Protein AF-A0A932GH04-F1 (afdb_monomer)

Structure (mmCIF, N/CA/C/O backbone):
data_AF-A0A932GH04-F1
#
_entry.id   AF-A0A932GH04-F1
#
loop_
_atom_site.group_PDB
_atom_site.id
_atom_site.type_symbol
_atom_site.label_atom_id
_atom_site.label_alt_id
_atom_site.label_comp_id
_atom_site.label_asym_id
_atom_site.label_entity_id
_atom_site.label_seq_id
_atom_site.pdbx_PDB_ins_code
_atom_site.Cartn_x
_atom_site.Cartn_y
_atom_site.Cartn_z
_atom_site.occupancy
_atom_site.B_iso_or_equiv
_atom_site.auth_seq_id
_atom_site.auth_comp_id
_atom_site.auth_asym_id
_atom_site.auth_atom_id
_atom_site.pdbx_PDB_model_num
ATOM 1 N N . MET A 1 1 ? 21.366 37.038 9.783 1.00 55.44 1 MET A N 1
ATOM 2 C CA . MET A 1 1 ? 20.854 35.654 9.668 1.00 55.44 1 MET A CA 1
ATOM 3 C C . MET A 1 1 ? 19.338 35.710 9.767 1.00 55.44 1 MET A C 1
ATOM 5 O O . MET A 1 1 ? 18.871 36.454 10.624 1.00 55.44 1 MET A O 1
ATOM 9 N N . PRO A 1 2 ? 18.571 35.028 8.901 1.00 59.62 2 PRO A N 1
ATOM 10 C CA . PRO A 1 2 ? 17.119 34.979 9.054 1.00 59.62 2 PRO A CA 1
ATOM 11 C C . PRO A 1 2 ? 16.779 34.344 10.409 1.00 59.62 2 PRO A C 1
ATOM 13 O O . PRO A 1 2 ? 17.399 33.355 10.800 1.00 59.62 2 PRO A O 1
ATOM 16 N N . ALA A 1 3 ? 15.850 34.951 11.150 1.00 69.00 3 ALA A N 1
ATOM 17 C CA . ALA A 1 3 ? 15.411 34.432 12.438 1.00 69.00 3 ALA A CA 1
ATOM 18 C C . ALA A 1 3 ? 14.855 33.015 12.247 1.00 69.00 3 ALA A C 1
ATOM 20 O O . ALA A 1 3 ? 13.970 32.791 11.419 1.00 69.00 3 ALA A O 1
ATOM 21 N N . VAL A 1 4 ? 15.394 32.050 12.991 1.00 76.12 4 VAL A N 1
ATOM 22 C CA . VAL A 1 4 ? 14.867 30.686 12.992 1.00 76.12 4 VAL A CA 1
ATOM 23 C C . VAL A 1 4 ? 13.528 30.729 13.716 1.00 76.12 4 VAL A C 1
ATOM 25 O O . VAL A 1 4 ? 13.479 30.862 14.940 1.00 76.12 4 VAL A O 1
ATOM 28 N N . ASN A 1 5 ? 12.435 30.655 12.960 1.00 85.00 5 ASN A N 1
ATOM 29 C CA . ASN A 1 5 ? 11.110 30.521 13.548 1.00 85.00 5 ASN A CA 1
ATOM 30 C C . ASN A 1 5 ? 11.063 29.227 14.366 1.00 85.00 5 ASN A C 1
ATOM 32 O O . ASN A 1 5 ? 11.403 28.153 13.867 1.00 85.00 5 ASN A O 1
ATOM 36 N N . ARG A 1 6 ? 10.642 29.326 15.632 1.00 88.88 6 ARG A N 1
ATOM 37 C CA . ARG A 1 6 ? 10.382 28.144 16.462 1.00 88.88 6 ARG A CA 1
ATOM 38 C C . ARG A 1 6 ? 9.296 27.288 15.810 1.00 88.88 6 ARG A C 1
ATOM 40 O O . ARG A 1 6 ? 8.286 27.812 15.345 1.00 88.88 6 ARG A O 1
ATOM 47 N N . THR A 1 7 ? 9.489 25.973 15.835 1.00 92.88 7 THR A N 1
ATOM 48 C CA . THR A 1 7 ? 8.466 25.005 15.432 1.00 92.88 7 THR A CA 1
ATOM 49 C C . THR A 1 7 ? 7.217 25.172 16.296 1.00 92.88 7 THR A C 1
ATOM 51 O O . THR A 1 7 ? 7.309 25.276 17.520 1.00 92.88 7 THR A O 1
ATOM 54 N N . LEU A 1 8 ? 6.049 25.208 15.657 1.00 93.25 8 LEU A N 1
ATOM 55 C CA . LEU A 1 8 ? 4.760 25.383 16.325 1.00 93.25 8 LEU A CA 1
ATOM 56 C C . LEU A 1 8 ? 4.307 24.079 17.002 1.00 93.25 8 LEU A C 1
ATOM 58 O O . LEU A 1 8 ? 4.545 22.989 16.482 1.00 93.25 8 LEU A O 1
ATOM 62 N N . LYS A 1 9 ? 3.614 24.199 18.140 1.00 94.62 9 LYS A N 1
ATOM 63 C CA . LYS A 1 9 ? 2.870 23.112 18.793 1.00 94.62 9 LYS A CA 1
ATOM 64 C C . LYS A 1 9 ? 1.382 23.414 18.642 1.00 94.62 9 LYS A C 1
ATOM 66 O O . LYS A 1 9 ? 0.960 24.495 19.034 1.00 94.62 9 LYS A O 1
ATOM 71 N N . PHE A 1 10 ? 0.626 22.477 18.080 1.00 95.44 10 PHE A N 1
ATOM 72 C CA . PHE A 1 10 ? -0.801 22.648 17.794 1.00 95.44 10 PHE A CA 1
ATOM 73 C C . PHE A 1 10 ? -1.678 21.898 18.802 1.00 95.44 10 PHE A C 1
ATOM 75 O O . PHE A 1 10 ? -1.255 20.870 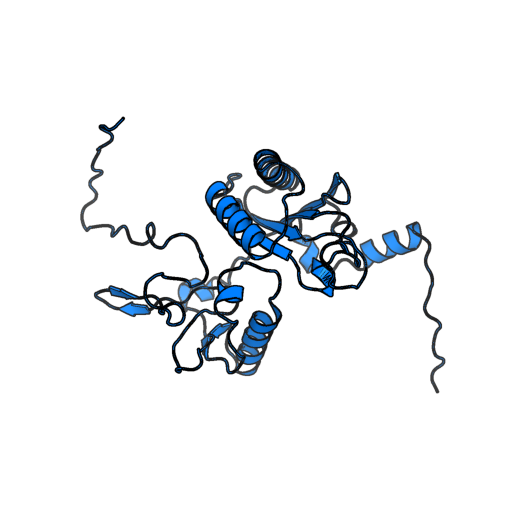19.341 1.00 95.44 10 PHE A O 1
ATOM 82 N N . SER A 1 11 ? -2.900 22.389 19.028 1.00 97.06 11 SER A N 1
ATOM 83 C CA . SER A 1 11 ? -3.981 21.591 19.620 1.00 97.06 11 SER A CA 1
ATOM 84 C C . SER A 1 11 ? -4.439 20.487 18.654 1.00 97.06 11 SER A C 1
ATOM 86 O O . SER A 1 11 ? -4.068 20.476 17.475 1.00 97.06 11 SER A O 1
ATOM 88 N N . ALA A 1 12 ? -5.260 19.549 19.134 1.00 95.00 12 ALA A N 1
ATOM 89 C CA . ALA A 1 12 ? -5.825 18.503 18.282 1.00 95.00 12 ALA A CA 1
ATOM 90 C C . ALA A 1 12 ? -6.719 19.092 17.172 1.00 95.00 12 ALA A C 1
ATOM 92 O O . ALA A 1 12 ? -6.627 18.683 16.014 1.00 95.00 12 ALA A O 1
ATOM 93 N N . GLU A 1 13 ? -7.538 20.091 17.504 1.00 96.25 13 GLU A N 1
ATOM 94 C CA . GLU A 1 13 ? -8.429 20.773 16.564 1.00 96.25 13 GLU A CA 1
ATOM 95 C C . GLU A 1 13 ? -7.640 21.550 15.506 1.00 96.25 13 GLU A C 1
ATOM 97 O O . GLU A 1 13 ? -7.936 21.451 14.314 1.00 96.25 13 GLU A O 1
ATOM 102 N N . GLU A 1 14 ? -6.603 22.283 15.924 1.00 96.69 14 GLU A N 1
ATOM 103 C CA . GLU A 1 14 ? -5.718 23.014 15.014 1.00 96.69 14 GLU A CA 1
ATOM 104 C C . GLU A 1 14 ? -4.978 22.065 14.067 1.00 96.69 14 GLU A C 1
ATOM 106 O O . GLU A 1 14 ? -4.876 22.335 12.866 1.00 96.69 14 GLU A O 1
ATOM 111 N N . ALA A 1 15 ? -4.482 20.938 14.589 1.00 95.06 15 ALA A N 1
ATOM 112 C CA . ALA A 1 15 ? -3.820 19.917 13.790 1.00 95.06 15 ALA A CA 1
ATOM 113 C C . ALA A 1 15 ? -4.779 19.316 12.753 1.00 95.06 15 ALA A C 1
ATOM 115 O O . ALA A 1 15 ? -4.431 19.254 11.575 1.00 95.06 15 ALA A O 1
ATOM 116 N N . LEU A 1 16 ? -6.001 18.946 13.149 1.00 94.69 16 LEU A N 1
ATOM 117 C CA . LEU A 1 16 ? -7.006 18.402 12.233 1.00 94.69 16 LEU A CA 1
ATOM 118 C C . LEU A 1 16 ? -7.405 19.414 11.148 1.00 94.69 16 LEU A C 1
ATOM 120 O O . LEU A 1 16 ? -7.480 19.062 9.968 1.00 94.69 16 LEU A O 1
ATOM 124 N N . ALA A 1 17 ? -7.626 20.676 11.525 1.00 95.31 17 ALA A N 1
ATOM 125 C CA . ALA A 1 17 ? -7.938 21.740 10.575 1.00 95.31 17 ALA A CA 1
ATOM 126 C C . ALA A 1 17 ? -6.816 21.913 9.539 1.00 95.31 17 ALA A C 1
ATOM 128 O O . ALA A 1 17 ? -7.081 22.016 8.340 1.00 95.31 17 ALA A O 1
ATOM 129 N N . ARG A 1 18 ? -5.555 21.871 9.984 1.00 94.56 18 ARG A N 1
ATOM 130 C CA . ARG A 1 18 ? -4.384 21.942 9.099 1.00 94.56 18 ARG A CA 1
ATOM 131 C C . ARG A 1 18 ? -4.229 20.706 8.222 1.00 94.56 18 ARG A C 1
ATOM 133 O O . ARG A 1 18 ? -3.939 20.858 7.041 1.00 94.56 18 ARG A O 1
ATOM 140 N N . LEU A 1 19 ? -4.440 19.503 8.756 1.00 93.50 19 LEU A N 1
ATOM 141 C CA . LEU A 1 19 ? -4.365 18.263 7.979 1.00 93.50 19 LEU A CA 1
ATOM 142 C C . LEU A 1 19 ? -5.387 18.259 6.842 1.00 93.50 19 LEU A C 1
ATOM 144 O O . LEU A 1 19 ? -5.027 17.924 5.719 1.00 93.50 19 LEU A O 1
ATOM 148 N N . ARG A 1 20 ? -6.616 18.732 7.092 1.00 94.38 20 ARG A N 1
ATOM 149 C CA . ARG A 1 20 ? -7.638 18.914 6.046 1.00 94.38 20 ARG A CA 1
ATOM 150 C C . ARG A 1 20 ? -7.204 19.883 4.949 1.00 94.38 20 ARG A C 1
ATOM 152 O O . ARG A 1 20 ? -7.450 19.620 3.778 1.00 94.38 20 ARG A O 1
ATOM 159 N N . GLN A 1 21 ? -6.527 20.972 5.310 1.00 93.38 21 GLN A N 1
ATOM 160 C CA . GLN A 1 21 ? -5.986 21.934 4.342 1.00 93.38 21 GLN A CA 1
ATOM 161 C C . GLN A 1 21 ? -4.765 21.394 3.580 1.00 93.38 21 GLN A C 1
ATOM 163 O O . GLN A 1 21 ? -4.512 21.812 2.454 1.00 93.38 21 GLN A O 1
ATOM 168 N N . ALA A 1 22 ? -4.008 20.477 4.185 1.00 92.38 22 ALA A N 1
ATOM 169 C CA . ALA A 1 22 ? -2.793 19.899 3.616 1.00 92.38 22 ALA A CA 1
ATOM 170 C C . ALA A 1 22 ? -3.045 18.663 2.733 1.00 92.38 22 ALA A C 1
ATOM 172 O O . ALA A 1 22 ? -2.094 18.130 2.154 1.00 92.38 22 ALA A O 1
ATOM 173 N N . VAL A 1 23 ? -4.294 18.194 2.617 1.00 90.69 23 VAL A N 1
ATOM 174 C CA . VAL A 1 23 ? -4.654 17.062 1.754 1.00 90.69 23 VAL A CA 1
ATOM 175 C C . VAL A 1 23 ? -4.198 17.346 0.321 1.00 90.69 23 VAL A C 1
ATOM 177 O O . VAL A 1 23 ? -4.613 18.313 -0.316 1.00 90.69 23 VAL A O 1
ATOM 180 N N . HIS A 1 24 ? -3.325 16.489 -0.206 1.00 89.69 24 HIS A N 1
ATOM 181 C CA . HIS A 1 24 ? -2.776 16.677 -1.543 1.00 89.69 24 HIS A CA 1
ATOM 182 C C . HIS A 1 24 ? -3.842 16.443 -2.625 1.00 89.69 24 HIS A C 1
ATOM 184 O O . HIS A 1 24 ? -4.702 15.575 -2.493 1.00 89.69 24 HIS A O 1
ATOM 190 N N . ALA A 1 25 ? -3.722 17.111 -3.775 1.00 88.38 25 ALA A N 1
ATOM 191 C CA . ALA A 1 25 ? -4.718 17.029 -4.853 1.00 88.38 25 ALA A CA 1
ATOM 192 C C . ALA A 1 25 ? -5.038 15.589 -5.308 1.00 88.38 25 ALA A C 1
ATOM 194 O O . ALA A 1 25 ? -6.190 15.257 -5.570 1.00 88.38 25 ALA A O 1
ATOM 195 N N . LYS A 1 26 ? -4.040 14.690 -5.344 1.00 85.81 26 LYS A N 1
ATOM 196 C CA . LYS A 1 26 ? -4.272 13.278 -5.715 1.00 85.81 26 LYS A CA 1
ATOM 197 C C . LYS A 1 26 ? -5.167 12.501 -4.734 1.00 85.81 26 LYS A C 1
ATOM 199 O O . LYS A 1 26 ? -5.701 11.473 -5.130 1.00 85.81 26 LYS A O 1
ATOM 204 N N . ALA A 1 27 ? -5.342 12.959 -3.493 1.00 85.81 27 ALA A N 1
ATOM 205 C CA . ALA A 1 27 ? -6.150 12.279 -2.483 1.00 85.81 27 ALA A CA 1
ATOM 206 C C . ALA A 1 27 ? -7.651 12.473 -2.732 1.00 85.81 27 ALA A C 1
ATOM 208 O O . ALA A 1 27 ? -8.452 11.726 -2.188 1.00 85.81 27 ALA A O 1
ATOM 209 N N . ALA A 1 28 ? -8.038 13.382 -3.639 1.00 85.69 28 ALA A N 1
ATOM 210 C CA . ALA A 1 28 ? -9.394 13.432 -4.190 1.00 85.69 28 ALA A CA 1
ATOM 211 C C . ALA A 1 28 ? -9.815 12.106 -4.861 1.00 85.69 28 ALA A C 1
ATOM 213 O O . ALA A 1 28 ? -10.999 11.851 -5.071 1.00 85.69 28 ALA A O 1
ATOM 214 N N . ASN A 1 29 ? -8.840 11.251 -5.185 1.00 92.31 29 ASN A N 1
ATOM 215 C CA . ASN A 1 29 ? -9.060 9.917 -5.722 1.00 92.31 29 ASN A CA 1
ATOM 216 C C . ASN A 1 29 ? -9.096 8.826 -4.644 1.00 92.31 29 ASN A C 1
ATOM 218 O O . ASN A 1 29 ? -9.148 7.657 -5.009 1.00 92.31 29 ASN A O 1
ATOM 222 N N . PHE A 1 30 ? -9.032 9.162 -3.353 1.00 95.94 30 PHE A N 1
ATOM 223 C CA . PHE A 1 30 ? -9.195 8.217 -2.247 1.00 95.94 30 PHE A CA 1
ATOM 224 C C . PHE A 1 30 ? -10.616 8.349 -1.706 1.00 95.94 30 PHE A C 1
ATOM 226 O O . PHE A 1 30 ? -11.083 9.452 -1.435 1.00 95.94 30 PHE A O 1
ATOM 233 N N . TYR A 1 31 ? -11.327 7.231 -1.608 1.00 97.56 31 TYR A N 1
ATOM 234 C CA . TYR A 1 31 ? -12.777 7.235 -1.412 1.00 97.56 31 TYR A CA 1
ATOM 235 C C . TYR A 1 31 ? -13.199 6.705 -0.045 1.00 97.56 31 TYR A C 1
ATOM 237 O O . TYR A 1 31 ? -14.168 7.193 0.525 1.00 97.56 31 TYR A O 1
ATOM 245 N N . ALA A 1 32 ? -12.479 5.718 0.484 1.00 98.56 32 ALA A N 1
ATOM 246 C CA . ALA A 1 32 ? -12.709 5.174 1.814 1.00 98.56 32 ALA A CA 1
ATOM 247 C C . ALA A 1 32 ? -11.431 4.516 2.335 1.00 98.56 32 ALA A C 1
ATOM 249 O O . ALA A 1 32 ? -10.674 3.931 1.553 1.00 98.56 32 ALA A O 1
ATOM 250 N N . MET A 1 33 ? -11.222 4.568 3.649 1.00 98.69 33 MET A N 1
ATOM 251 C CA . MET A 1 33 ? -10.190 3.801 4.334 1.00 98.69 33 MET A CA 1
ATOM 252 C C . MET A 1 33 ? -10.747 3.145 5.592 1.00 98.69 33 MET A C 1
ATOM 254 O O . MET A 1 33 ? -11.319 3.830 6.432 1.00 98.69 33 MET A O 1
ATOM 258 N N . TYR A 1 34 ? -10.523 1.844 5.750 1.00 98.81 34 TYR A N 1
ATOM 259 C CA . TYR A 1 34 ? -10.642 1.155 7.031 1.00 98.81 34 TYR A CA 1
ATOM 260 C C . TYR A 1 34 ? -9.296 1.131 7.756 1.00 98.81 34 TYR A C 1
ATOM 262 O O . TYR A 1 34 ? -8.250 0.920 7.135 1.00 98.81 34 TYR A O 1
ATOM 270 N N . SER A 1 35 ? -9.343 1.273 9.078 1.00 98.44 35 SER A N 1
ATOM 271 C CA . SER A 1 35 ? -8.207 1.083 9.978 1.00 98.44 35 SER A CA 1
ATOM 272 C C . SER A 1 35 ? -8.638 0.246 11.176 1.00 98.44 35 SER A C 1
ATOM 274 O O . SER A 1 35 ? -9.546 0.644 11.904 1.00 98.44 35 SER A O 1
ATOM 276 N N . SER A 1 36 ? -7.965 -0.881 11.426 1.00 98.06 36 SER A N 1
ATOM 277 C CA . SER A 1 36 ? -8.210 -1.683 12.633 1.00 98.06 36 SER A CA 1
ATOM 278 C C . SER A 1 36 ? -7.781 -0.966 13.913 1.00 98.06 36 SER A C 1
ATOM 280 O O . SER A 1 36 ? -8.323 -1.257 14.971 1.00 98.06 36 SER A O 1
ATOM 282 N N . VAL A 1 37 ? -6.841 -0.016 13.821 1.00 95.94 37 VAL A N 1
ATOM 283 C CA . VAL A 1 37 ? -6.422 0.825 14.956 1.00 95.94 37 VAL A CA 1
ATOM 284 C C . VAL A 1 37 ? -7.538 1.792 15.350 1.00 95.94 37 VAL A C 1
ATOM 286 O O . VAL A 1 37 ? -7.790 1.995 16.532 1.00 95.94 37 VAL A O 1
ATOM 289 N N . LEU A 1 38 ? -8.231 2.366 14.360 1.00 96.38 38 LEU A N 1
ATOM 290 C CA . LEU A 1 38 ? -9.424 3.185 14.597 1.00 96.38 38 LEU A CA 1
ATOM 291 C C . LEU A 1 38 ? -10.656 2.323 14.927 1.00 96.38 38 LEU A C 1
ATOM 293 O O . LEU A 1 38 ? -11.565 2.781 15.611 1.00 96.38 38 LEU A O 1
ATOM 297 N N . GLY A 1 39 ? -10.701 1.095 14.406 1.00 96.88 39 GLY A N 1
ATOM 298 C CA . GLY A 1 39 ? -11.841 0.186 14.504 1.00 96.88 39 GLY A CA 1
ATOM 299 C C . GLY A 1 39 ? -12.964 0.477 13.502 1.00 96.88 39 GLY A C 1
ATOM 300 O O . GLY A 1 39 ? -14.077 -0.006 13.693 1.00 96.88 39 GLY A O 1
ATOM 301 N N . GLY A 1 40 ? -12.714 1.256 12.442 1.00 98.19 40 GLY A N 1
ATOM 302 C CA . GLY A 1 40 ? -13.778 1.712 11.543 1.00 98.19 40 GLY A CA 1
ATOM 303 C C . GLY A 1 40 ? -13.309 2.288 10.208 1.00 98.19 40 GLY A C 1
ATOM 304 O O . GLY A 1 40 ? -12.116 2.299 9.896 1.00 98.19 40 GLY A O 1
ATOM 305 N N . ILE A 1 41 ? -14.287 2.743 9.417 1.00 98.81 41 ILE A N 1
ATOM 306 C CA . ILE A 1 41 ? -14.103 3.321 8.079 1.00 98.81 41 ILE A CA 1
ATOM 307 C C . ILE A 1 41 ? -14.221 4.847 8.147 1.00 98.81 41 ILE A C 1
ATOM 309 O O . ILE A 1 41 ? -15.141 5.375 8.769 1.00 98.81 41 ILE A O 1
ATOM 313 N N . VAL A 1 42 ? -13.335 5.551 7.445 1.00 98.19 42 VAL A N 1
ATOM 314 C CA . VAL A 1 42 ? -13.414 6.996 7.198 1.00 98.19 42 VAL A CA 1
ATOM 315 C C . VAL A 1 42 ? -13.452 7.287 5.701 1.00 98.19 42 VAL A C 1
ATOM 317 O O . VAL A 1 42 ? -12.843 6.578 4.899 1.00 98.19 42 VAL A O 1
ATOM 320 N N . THR A 1 43 ? -14.151 8.354 5.323 1.00 97.31 43 THR A N 1
ATOM 321 C CA . THR A 1 43 ? -14.225 8.858 3.939 1.00 97.31 43 THR A CA 1
ATOM 322 C C . THR A 1 43 ? -13.584 10.236 3.773 1.00 97.31 43 THR A C 1
ATOM 324 O O . THR A 1 43 ? -13.366 10.666 2.646 1.00 97.31 43 THR A O 1
ATOM 327 N N . ASP A 1 44 ? -13.230 10.911 4.874 1.00 95.44 44 ASP A N 1
ATOM 328 C CA . ASP A 1 44 ? -12.431 12.142 4.871 1.00 95.44 44 ASP A CA 1
ATOM 329 C C . ASP A 1 44 ? -10.953 11.782 4.617 1.00 95.44 44 ASP A C 1
ATOM 331 O O . ASP A 1 44 ? -10.340 11.139 5.478 1.00 95.44 44 ASP A O 1
ATOM 335 N N . PRO A 1 45 ? -10.345 12.183 3.481 1.00 94.81 45 PRO A N 1
ATOM 336 C CA . PRO A 1 45 ? -8.952 11.860 3.176 1.00 94.81 45 PRO A CA 1
ATOM 337 C C . PRO A 1 45 ? -7.951 12.363 4.219 1.00 94.81 45 PRO A C 1
ATOM 339 O O . PRO A 1 45 ? -6.884 11.773 4.366 1.00 94.81 45 PRO A O 1
ATOM 342 N N . ALA A 1 46 ? -8.281 13.415 4.976 1.00 94.62 46 ALA A N 1
ATOM 343 C CA . ALA A 1 46 ? -7.411 13.920 6.037 1.00 94.62 46 ALA A CA 1
ATOM 344 C C . ALA A 1 46 ? -7.320 12.963 7.238 1.00 94.62 46 ALA A C 1
ATOM 346 O O . ALA A 1 46 ? -6.383 13.053 8.028 1.00 94.62 46 ALA A O 1
ATOM 347 N N . LEU A 1 47 ? -8.295 12.057 7.373 1.00 95.19 47 LEU A N 1
ATOM 348 C CA . LEU A 1 47 ? -8.359 11.032 8.415 1.00 95.19 47 LEU A CA 1
ATOM 349 C C . LEU A 1 47 ? -7.880 9.660 7.926 1.00 95.19 47 LEU A C 1
ATOM 351 O O . LEU A 1 47 ? -7.815 8.721 8.718 1.00 95.19 47 LEU A O 1
ATOM 355 N N . MET A 1 48 ? -7.522 9.529 6.646 1.00 96.56 48 MET A N 1
ATOM 356 C CA . MET A 1 48 ? -6.939 8.310 6.080 1.00 96.56 48 MET A CA 1
ATOM 357 C C . MET A 1 48 ? -5.457 8.202 6.467 1.00 96.56 48 MET A C 1
ATOM 359 O O . MET A 1 48 ? -4.561 8.304 5.629 1.00 96.56 48 MET A O 1
ATOM 363 N N . VAL A 1 49 ? -5.201 8.062 7.768 1.00 94.56 49 VAL A N 1
ATOM 364 C CA . VAL A 1 49 ? -3.866 8.112 8.372 1.00 94.56 49 VAL A CA 1
ATOM 365 C C . VAL A 1 49 ? -3.463 6.766 8.965 1.00 94.56 49 VAL A C 1
ATOM 367 O O . VAL A 1 49 ? -4.289 6.007 9.472 1.00 94.56 49 VAL A O 1
ATOM 370 N N . VAL A 1 50 ? -2.161 6.491 8.922 1.00 95.88 50 VAL A N 1
ATOM 371 C CA . VAL A 1 50 ? -1.527 5.366 9.617 1.00 95.88 50 VAL A CA 1
ATOM 372 C C . VAL A 1 50 ? -0.700 5.936 10.774 1.00 95.88 50 VAL A C 1
ATOM 374 O O . VAL A 1 50 ? -0.015 6.944 10.565 1.00 95.88 50 VAL A O 1
ATOM 377 N N . PRO A 1 51 ? -0.752 5.343 11.979 1.00 95.44 51 PRO A N 1
ATOM 378 C CA . PRO A 1 51 ? 0.085 5.766 13.098 1.00 95.44 51 PRO A CA 1
ATOM 379 C C . PRO A 1 51 ? 1.579 5.694 12.753 1.00 95.44 51 PRO A C 1
ATOM 381 O O . PRO A 1 51 ? 2.029 4.756 12.098 1.00 95.44 51 PRO A O 1
ATOM 384 N N . LEU A 1 52 ? 2.361 6.688 13.188 1.00 96.75 52 LEU A N 1
ATOM 385 C CA . LEU A 1 52 ? 3.805 6.736 12.917 1.00 96.75 52 LEU A CA 1
ATOM 386 C C . LEU A 1 52 ? 4.563 5.567 13.564 1.00 96.75 52 LEU A C 1
ATOM 388 O O . LEU A 1 52 ? 5.585 5.138 13.039 1.00 96.75 52 LEU A O 1
ATOM 392 N N . ASP A 1 53 ? 4.075 5.096 14.706 1.00 96.62 53 ASP A N 1
ATOM 393 C CA . ASP A 1 53 ? 4.604 3.986 15.497 1.00 96.62 53 ASP A CA 1
ATOM 394 C C . ASP A 1 53 ? 4.184 2.606 14.967 1.00 96.62 53 ASP A C 1
ATOM 396 O O . ASP A 1 53 ? 4.579 1.583 15.524 1.00 96.62 53 ASP A O 1
ATOM 400 N N . ASP A 1 54 ? 3.415 2.546 13.878 1.00 97.62 54 ASP A N 1
ATOM 401 C CA . ASP A 1 54 ? 3.190 1.295 13.168 1.00 97.62 54 ASP A CA 1
ATOM 402 C C . ASP A 1 54 ? 4.464 0.873 12.413 1.00 97.62 54 ASP A C 1
ATOM 404 O O . ASP A 1 54 ? 5.014 1.612 11.584 1.00 97.62 54 ASP A O 1
ATOM 408 N N . HIS A 1 55 ? 4.925 -0.358 12.656 1.00 97.06 55 HIS A N 1
ATOM 409 C CA . HIS A 1 55 ? 6.159 -0.889 12.066 1.00 97.06 55 HIS A CA 1
ATOM 410 C C . HIS A 1 55 ? 6.137 -0.957 10.532 1.00 97.06 55 HIS A C 1
ATOM 412 O O . HIS A 1 55 ? 7.201 -1.018 9.902 1.00 97.06 55 HIS A O 1
ATOM 418 N N . MET A 1 56 ? 4.972 -0.869 9.883 1.00 96.56 56 MET A N 1
ATOM 419 C CA . MET A 1 56 ? 4.908 -0.711 8.429 1.00 96.56 56 MET A CA 1
ATOM 420 C C . MET A 1 56 ? 5.571 0.581 7.949 1.00 96.56 56 MET A C 1
ATOM 422 O O . MET A 1 56 ? 6.135 0.590 6.854 1.00 96.56 56 MET A O 1
ATOM 426 N N . VAL A 1 57 ? 5.511 1.650 8.752 1.00 96.88 57 VAL A N 1
ATOM 427 C CA . VAL A 1 57 ? 5.962 2.999 8.386 1.00 96.88 57 VAL A CA 1
ATOM 428 C C . VAL A 1 57 ? 7.475 3.117 8.509 1.00 96.88 57 VAL A C 1
ATOM 430 O O . VAL A 1 57 ? 8.136 3.601 7.593 1.00 96.88 57 VAL A O 1
ATOM 433 N N . HIS A 1 58 ? 8.035 2.657 9.628 1.00 94.50 58 HIS A N 1
ATOM 434 C CA . HIS A 1 58 ? 9.442 2.894 9.959 1.00 94.50 58 HIS A CA 1
ATOM 435 C C . HIS A 1 58 ? 10.334 1.643 9.881 1.00 94.50 58 HIS A C 1
ATOM 437 O O . HIS A 1 58 ? 11.556 1.765 10.008 1.00 94.50 58 HIS A O 1
ATOM 443 N N . ARG A 1 59 ? 9.769 0.444 9.675 1.00 94.69 59 ARG A N 1
ATOM 444 C CA . ARG A 1 59 ? 10.528 -0.809 9.451 1.00 94.69 59 ARG A CA 1
ATOM 445 C C . ARG A 1 59 ? 10.186 -1.515 8.143 1.00 94.69 59 ARG A C 1
ATOM 447 O O . ARG A 1 59 ? 10.932 -2.399 7.738 1.00 94.69 59 ARG A O 1
ATOM 454 N N . GLY A 1 60 ? 9.080 -1.158 7.487 1.00 95.50 60 GLY A N 1
ATOM 455 C CA . GLY A 1 60 ? 8.590 -1.898 6.321 1.00 95.50 60 GLY A CA 1
ATOM 456 C C . GLY A 1 60 ? 8.087 -3.306 6.671 1.00 95.50 60 GLY A C 1
ATOM 457 O O . GLY A 1 60 ? 8.029 -4.175 5.796 1.00 95.50 60 GLY A O 1
ATOM 458 N N . HIS A 1 61 ? 7.731 -3.561 7.939 1.00 97.00 61 HIS A N 1
ATOM 459 C CA . HIS A 1 61 ? 7.243 -4.865 8.409 1.00 97.00 61 HIS A CA 1
ATOM 460 C C . HIS A 1 61 ? 5.740 -5.020 8.146 1.00 97.00 61 HIS A C 1
ATOM 462 O O . HIS A 1 61 ? 4.920 -5.128 9.053 1.00 97.00 61 HIS A O 1
ATOM 468 N N . ALA A 1 62 ? 5.381 -5.007 6.864 1.00 98.00 62 ALA A N 1
ATOM 469 C CA . ALA A 1 62 ? 4.014 -5.208 6.411 1.00 98.00 62 ALA A CA 1
ATOM 470 C C . ALA A 1 62 ? 3.954 -5.890 5.047 1.00 98.00 62 ALA A C 1
ATOM 472 O O . ALA A 1 62 ? 4.871 -5.800 4.221 1.00 98.00 62 ALA A O 1
ATOM 473 N N . VAL A 1 63 ? 2.823 -6.541 4.799 1.00 98.69 63 VAL A N 1
ATOM 474 C CA . VAL A 1 63 ? 2.454 -7.128 3.512 1.00 98.69 63 VAL A CA 1
ATOM 475 C C . VAL A 1 63 ? 1.191 -6.485 2.979 1.00 98.69 63 VAL A C 1
ATOM 477 O O . VAL A 1 63 ? 0.411 -5.914 3.736 1.00 98.69 63 VAL A O 1
ATOM 480 N N . PHE A 1 64 ? 0.994 -6.540 1.667 1.00 98.56 64 PHE A N 1
ATOM 481 C CA . PHE A 1 64 ? -0.175 -5.942 1.041 1.00 98.56 64 PHE A CA 1
ATOM 482 C C . PHE A 1 64 ? -0.658 -6.743 -0.155 1.00 98.56 64 PHE A C 1
ATOM 484 O O . PHE A 1 64 ? 0.106 -7.456 -0.806 1.00 98.56 64 PHE A O 1
ATOM 491 N N . ASP A 1 65 ? -1.921 -6.550 -0.505 1.00 98.00 65 ASP A N 1
ATOM 492 C CA . ASP A 1 65 ? -2.460 -6.986 -1.782 1.00 98.00 65 ASP A CA 1
ATOM 493 C C . ASP A 1 65 ? -3.402 -5.926 -2.372 1.00 98.00 65 ASP A C 1
ATOM 495 O O . ASP A 1 65 ? -3.681 -4.896 -1.761 1.00 98.00 65 ASP A O 1
ATOM 499 N N . THR A 1 66 ? -3.801 -6.096 -3.627 1.00 96.75 66 THR A N 1
ATOM 500 C CA . THR A 1 66 ? -4.702 -5.187 -4.333 1.00 96.75 66 THR A CA 1
ATOM 501 C C . THR A 1 66 ? -5.630 -5.992 -5.223 1.00 96.75 66 THR A C 1
ATOM 503 O O . THR A 1 66 ? -5.153 -6.677 -6.127 1.00 96.75 66 THR A O 1
ATOM 506 N N . ALA A 1 67 ? -6.930 -5.868 -4.980 1.00 96.62 67 ALA A N 1
ATOM 507 C CA . ALA A 1 67 ? -7.986 -6.383 -5.835 1.00 96.62 67 ALA A CA 1
ATOM 508 C C . ALA A 1 67 ? -8.571 -5.249 -6.690 1.00 96.62 67 ALA A C 1
ATOM 510 O O . ALA A 1 67 ? -8.501 -4.069 -6.331 1.00 96.62 67 ALA A O 1
ATOM 511 N N . VAL A 1 68 ? -9.154 -5.616 -7.828 1.00 96.25 68 VAL A N 1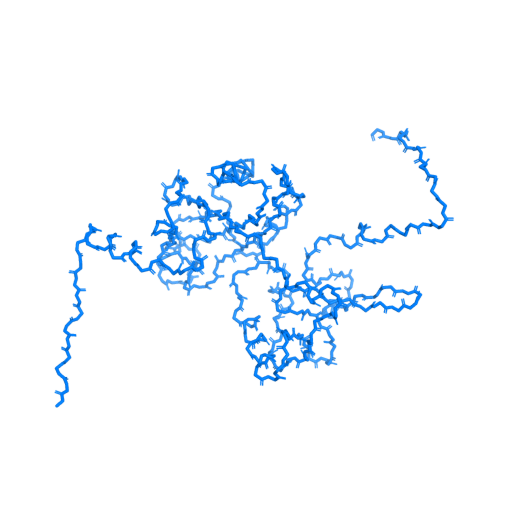
ATOM 512 C CA . VAL A 1 68 ? -9.903 -4.685 -8.679 1.00 96.25 68 VAL A CA 1
ATOM 513 C C . VAL A 1 68 ? -11.377 -4.781 -8.309 1.00 96.25 68 VAL A C 1
ATOM 515 O O . VAL A 1 68 ? -11.929 -5.881 -8.268 1.00 96.25 68 VAL A O 1
ATOM 518 N N . LEU A 1 69 ? -12.006 -3.637 -8.061 1.00 97.19 69 LEU A N 1
ATOM 519 C CA . LEU A 1 69 ? -13.455 -3.502 -8.012 1.00 97.19 69 LEU A CA 1
ATOM 520 C C . LEU A 1 69 ? -13.921 -3.132 -9.420 1.00 97.19 69 LEU A C 1
ATOM 522 O O . LEU A 1 69 ? -13.483 -2.115 -9.953 1.00 97.19 69 LEU A O 1
ATOM 526 N N . ALA A 1 70 ? -14.757 -3.970 -10.026 1.00 95.94 70 ALA A N 1
ATOM 527 C CA . ALA A 1 70 ? -15.290 -3.752 -11.367 1.00 95.94 70 ALA A CA 1
ATOM 528 C C . ALA A 1 70 ? -16.790 -4.035 -11.374 1.00 95.94 70 ALA A C 1
ATOM 530 O O . ALA A 1 70 ? -17.220 -5.111 -10.950 1.00 95.94 70 ALA A O 1
ATOM 531 N N . ASN A 1 71 ? -17.594 -3.083 -11.851 1.00 95.81 71 ASN A N 1
ATOM 532 C CA . ASN A 1 71 ? -19.058 -3.159 -11.810 1.00 95.81 71 ASN A CA 1
ATOM 533 C C . ASN A 1 71 ? -19.628 -3.529 -10.420 1.00 95.81 71 ASN A C 1
ATOM 535 O O . ASN A 1 71 ? -20.634 -4.228 -10.318 1.00 95.81 71 ASN A O 1
ATOM 539 N N . GLY A 1 72 ? -18.982 -3.075 -9.342 1.00 96.44 72 GLY A N 1
ATOM 540 C CA . GLY A 1 72 ? -19.366 -3.367 -7.957 1.00 96.44 72 GLY A CA 1
ATOM 541 C C . GLY A 1 72 ? -18.928 -4.742 -7.437 1.00 96.44 72 GLY A C 1
ATOM 542 O O . GLY A 1 72 ? -19.278 -5.095 -6.316 1.00 96.44 72 GLY A O 1
ATOM 543 N N . MET A 1 73 ? -18.152 -5.506 -8.210 1.00 97.44 73 MET A N 1
ATOM 544 C CA . MET A 1 73 ? -17.684 -6.846 -7.847 1.00 97.44 73 MET A CA 1
ATOM 545 C C . MET A 1 73 ? -16.167 -6.864 -7.648 1.00 97.44 73 MET A C 1
ATOM 547 O O . MET A 1 73 ? -15.415 -6.372 -8.491 1.00 97.44 73 MET A O 1
ATOM 551 N N . LEU A 1 74 ? -15.702 -7.464 -6.548 1.00 97.69 74 LEU A N 1
ATOM 552 C CA . LEU A 1 74 ? -14.274 -7.658 -6.289 1.00 97.69 74 LEU A CA 1
ATOM 553 C C . LEU A 1 74 ? -13.752 -8.850 -7.093 1.00 97.69 74 LEU A C 1
ATOM 555 O O . LEU A 1 74 ? -14.109 -10.005 -6.852 1.00 97.69 74 LEU A O 1
ATOM 559 N N . TYR A 1 75 ? -12.888 -8.570 -8.061 1.00 96.62 75 TYR A N 1
ATOM 560 C CA . TYR A 1 75 ? -12.329 -9.589 -8.932 1.00 96.62 75 TYR A CA 1
ATOM 561 C C . TYR A 1 75 ? -11.324 -10.466 -8.176 1.00 96.62 75 TYR A C 1
ATOM 563 O O . TYR A 1 75 ? -10.308 -9.978 -7.682 1.00 96.62 75 TYR A O 1
ATOM 571 N N . GLN A 1 76 ? -11.591 -11.777 -8.134 1.00 96.56 76 GLN A N 1
ATOM 572 C CA . GLN A 1 76 ? -10.661 -12.801 -7.637 1.00 96.56 76 GLN A CA 1
ATOM 573 C C . GLN A 1 76 ? -10.200 -12.615 -6.177 1.00 96.56 76 GLN A C 1
ATOM 575 O O . GLN A 1 76 ? -9.091 -13.016 -5.814 1.00 96.56 76 GLN A O 1
ATOM 580 N N . LEU A 1 77 ? -11.057 -12.028 -5.330 1.00 97.94 77 LEU A N 1
ATOM 581 C CA . LEU A 1 77 ? -10.724 -11.657 -3.951 1.00 97.94 77 LEU A CA 1
ATOM 582 C C . LEU A 1 77 ? -10.104 -12.806 -3.144 1.00 97.94 77 LEU A C 1
ATOM 584 O O . LEU A 1 77 ? -9.074 -12.601 -2.509 1.00 97.94 77 LEU A O 1
ATOM 588 N N . ASP A 1 78 ? -10.666 -14.015 -3.217 1.00 97.38 78 ASP A N 1
ATOM 589 C CA . ASP A 1 78 ? -10.162 -15.166 -2.454 1.00 97.38 78 ASP A CA 1
ATOM 590 C C . ASP A 1 78 ? -8.705 -15.496 -2.785 1.00 97.38 78 ASP A C 1
ATOM 592 O O . ASP A 1 78 ? -7.890 -15.714 -1.897 1.00 97.38 78 ASP A O 1
ATOM 596 N N . GLN A 1 79 ? -8.319 -15.431 -4.057 1.00 96.94 79 GLN A N 1
ATOM 597 C CA . GLN A 1 79 ? -6.938 -15.715 -4.444 1.00 96.94 79 GLN A CA 1
ATOM 598 C C . GLN A 1 79 ? -5.972 -14.592 -4.047 1.00 96.94 79 GLN A C 1
ATOM 600 O O . GLN A 1 79 ? -4.789 -14.849 -3.794 1.00 96.94 79 GLN A O 1
ATOM 605 N N . HIS A 1 80 ? -6.452 -13.345 -4.011 1.00 97.81 80 HIS A N 1
ATOM 606 C CA . HIS A 1 80 ? -5.680 -12.235 -3.461 1.00 97.81 80 HIS A CA 1
ATOM 607 C C . HIS A 1 80 ? -5.511 -12.382 -1.941 1.00 97.81 80 HIS A C 1
ATOM 609 O O . HIS A 1 80 ? -4.415 -12.152 -1.432 1.00 97.81 80 HIS A O 1
ATOM 615 N N . LEU A 1 81 ? -6.548 -12.820 -1.221 1.00 98.38 81 LEU A N 1
ATOM 616 C CA . LEU A 1 81 ? -6.467 -13.148 0.203 1.00 98.38 81 LEU A CA 1
ATOM 617 C C . LEU A 1 81 ? -5.490 -14.302 0.458 1.00 98.38 81 LEU A C 1
ATOM 619 O O . LEU A 1 81 ? -4.586 -14.147 1.272 1.00 98.38 81 LEU A O 1
ATOM 623 N N . ASP A 1 82 ? -5.554 -15.392 -0.310 1.00 98.06 82 ASP A N 1
ATOM 624 C CA . ASP A 1 82 ? -4.603 -16.505 -0.194 1.00 98.06 82 ASP A CA 1
ATOM 625 C C . ASP A 1 82 ? -3.147 -16.041 -0.357 1.00 98.06 82 ASP A C 1
ATOM 627 O O . ASP A 1 82 ? -2.231 -16.530 0.309 1.00 98.06 82 ASP A O 1
ATOM 631 N N . ARG A 1 83 ? -2.898 -15.095 -1.272 1.00 97.31 83 ARG A N 1
ATOM 632 C CA . ARG A 1 83 ? -1.559 -14.525 -1.478 1.00 97.31 83 ARG A CA 1
ATOM 633 C C . ARG A 1 83 ? -1.136 -13.601 -0.342 1.00 97.31 83 ARG A C 1
ATOM 635 O O . ARG A 1 83 ? 0.042 -13.640 0.035 1.00 97.31 83 ARG A O 1
ATOM 642 N N . LEU A 1 84 ? -2.060 -12.805 0.194 1.00 98.50 84 LEU A N 1
ATOM 643 C CA . LEU A 1 84 ? -1.820 -11.995 1.384 1.00 98.50 84 LEU A CA 1
ATOM 644 C C . LEU A 1 84 ? -1.412 -12.895 2.556 1.00 98.50 84 LEU A C 1
ATOM 646 O O . LEU A 1 84 ? -0.375 -12.643 3.161 1.00 98.50 84 LEU A O 1
ATOM 650 N N . LEU A 1 85 ? -2.155 -13.979 2.806 1.00 98.25 85 LEU A N 1
ATOM 651 C CA . LEU A 1 85 ? -1.886 -14.923 3.895 1.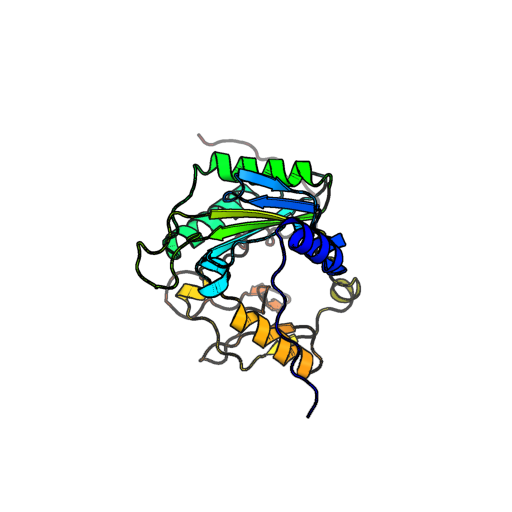00 98.25 85 LEU A CA 1
ATOM 652 C C . LEU A 1 85 ? -0.520 -15.598 3.761 1.00 98.25 85 LEU A C 1
ATOM 654 O O . LEU A 1 85 ? 0.250 -15.609 4.716 1.00 98.25 85 LEU A O 1
ATOM 658 N N . ARG A 1 86 ? -0.160 -16.078 2.562 1.00 98.38 86 ARG A N 1
ATOM 659 C CA . ARG A 1 86 ? 1.189 -16.624 2.319 1.00 98.38 86 ARG A CA 1
ATOM 660 C C . ARG A 1 86 ? 2.285 -15.588 2.570 1.00 98.38 86 ARG A C 1
ATOM 662 O O . ARG A 1 86 ? 3.329 -15.916 3.126 1.00 98.38 86 ARG A O 1
ATOM 669 N N . SER A 1 87 ? 2.064 -14.338 2.157 1.00 98.44 87 SER A N 1
ATOM 670 C CA . SER A 1 87 ? 3.030 -13.258 2.399 1.00 98.44 87 SER A CA 1
ATOM 671 C C . SER A 1 87 ? 3.147 -12.953 3.895 1.00 98.44 87 SER A C 1
ATOM 673 O O . SER A 1 87 ? 4.260 -12.787 4.389 1.00 98.44 87 SER A O 1
ATOM 675 N N . ALA A 1 88 ? 2.022 -12.918 4.612 1.00 98.06 88 ALA A N 1
ATOM 676 C CA . ALA A 1 88 ? 1.953 -12.686 6.051 1.00 98.06 88 ALA A CA 1
ATOM 677 C C . ALA A 1 88 ? 2.682 -13.777 6.841 1.00 98.06 88 ALA A C 1
ATOM 679 O O . ALA A 1 88 ? 3.504 -13.468 7.700 1.00 98.06 88 ALA A O 1
ATOM 680 N N . GLU A 1 89 ? 2.459 -15.044 6.488 1.00 98.06 89 GLU A N 1
ATOM 681 C CA . GLU A 1 89 ? 3.139 -16.192 7.089 1.00 98.06 89 GLU A CA 1
ATOM 682 C C . GLU A 1 89 ? 4.661 -16.096 6.910 1.00 98.06 89 GLU A C 1
ATOM 684 O O . GLU A 1 89 ? 5.414 -16.203 7.881 1.00 98.06 89 GLU A O 1
ATOM 689 N N . MET A 1 90 ? 5.125 -15.818 5.685 1.00 97.81 90 MET A N 1
ATOM 690 C CA . MET A 1 90 ? 6.551 -15.620 5.400 1.00 97.81 90 MET A CA 1
ATOM 691 C C . MET A 1 90 ? 7.140 -14.428 6.166 1.00 97.81 90 MET A C 1
ATOM 693 O O . MET A 1 90 ? 8.290 -14.489 6.596 1.00 97.81 90 MET A O 1
ATOM 697 N N . ALA A 1 91 ? 6.360 -13.360 6.348 1.00 96.38 91 ALA A N 1
ATOM 698 C CA . ALA A 1 91 ? 6.749 -12.162 7.088 1.00 96.38 91 ALA A CA 1
ATOM 699 C C . ALA A 1 91 ? 6.547 -12.279 8.611 1.00 96.38 91 ALA A C 1
ATOM 701 O O . ALA A 1 91 ? 6.853 -11.328 9.327 1.00 96.38 91 ALA A O 1
ATOM 702 N N . ARG A 1 92 ? 6.055 -13.423 9.111 1.00 95.94 92 ARG A N 1
ATOM 703 C CA . ARG A 1 92 ? 5.744 -13.659 10.532 1.00 95.94 92 ARG A CA 1
ATOM 704 C C . ARG A 1 92 ? 4.758 -12.642 11.121 1.00 95.94 92 ARG A C 1
ATOM 706 O O . ARG A 1 92 ? 4.904 -12.244 12.271 1.00 95.94 92 ARG A O 1
ATOM 713 N N . ILE A 1 93 ? 3.759 -12.233 10.340 1.00 97.25 93 ILE A N 1
ATOM 714 C CA . ILE A 1 93 ? 2.708 -11.313 10.789 1.00 97.25 93 ILE A CA 1
ATOM 715 C C . ILE A 1 93 ? 1.441 -12.127 11.094 1.00 97.25 93 ILE A C 1
ATOM 717 O O . ILE A 1 93 ? 0.870 -12.702 10.160 1.00 97.25 93 ILE A O 1
ATOM 721 N N . PRO A 1 94 ? 1.006 -12.231 12.364 1.00 96.06 94 PRO A N 1
ATOM 722 C CA . PRO A 1 94 ? -0.245 -12.899 12.699 1.00 96.06 94 PRO A CA 1
ATOM 723 C C . PRO A 1 94 ? -1.454 -12.109 12.180 1.00 96.06 94 PRO A C 1
ATOM 725 O O . PRO A 1 94 ? -1.383 -10.910 11.912 1.00 96.06 94 PRO A O 1
ATOM 728 N N . LEU A 1 95 ? -2.594 -12.781 12.029 1.00 97.19 95 LEU A N 1
ATOM 729 C CA . LEU A 1 95 ? -3.827 -12.090 11.664 1.00 97.19 95 LEU A CA 1
ATOM 730 C C . LEU A 1 95 ? -4.430 -11.414 12.903 1.00 97.19 95 LEU A C 1
ATOM 732 O O . LEU A 1 95 ? -4.548 -12.076 13.934 1.00 97.19 95 LEU A O 1
ATOM 736 N N . PRO A 1 96 ? -4.868 -10.145 12.816 1.00 95.75 96 PRO A N 1
ATOM 737 C CA . PRO A 1 96 ? -5.553 -9.476 13.921 1.00 95.75 96 PRO A CA 1
ATOM 738 C C . PRO A 1 96 ? -6.946 -10.053 14.187 1.00 95.75 96 PRO A C 1
ATOM 740 O O . PRO A 1 96 ? -7.496 -9.861 15.266 1.00 95.75 96 PRO A O 1
ATOM 743 N N . PHE A 1 97 ? -7.528 -10.738 13.201 1.00 95.69 97 PHE A N 1
ATOM 744 C CA . PHE A 1 97 ? -8.837 -11.375 13.287 1.00 95.69 97 PHE A CA 1
ATOM 745 C C . PHE A 1 97 ? -9.010 -12.450 12.195 1.00 95.69 97 PHE A C 1
ATOM 747 O O . PHE A 1 97 ? -8.178 -12.530 11.284 1.00 95.69 97 PHE A O 1
ATOM 754 N N . PRO A 1 98 ? -10.058 -13.300 12.270 1.00 97.94 98 PRO A N 1
ATOM 755 C CA . PRO A 1 98 ? -10.278 -14.381 11.311 1.00 97.94 98 PRO A 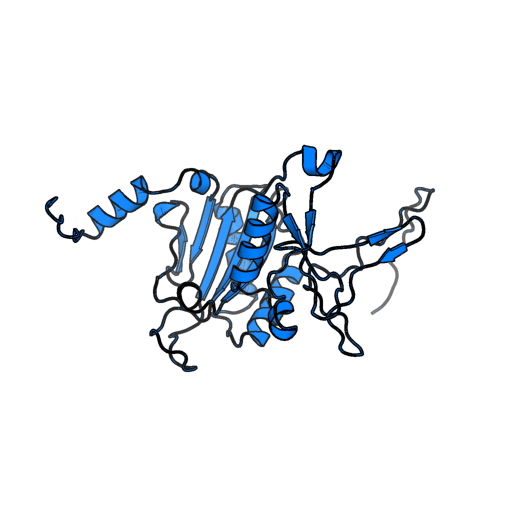CA 1
ATOM 756 C C . PRO A 1 98 ? -10.359 -13.909 9.854 1.00 97.94 98 PRO A C 1
ATOM 758 O O . PRO A 1 98 ? -10.806 -12.800 9.562 1.00 97.94 98 PRO A O 1
ATOM 761 N N . LEU A 1 99 ? -9.992 -14.794 8.923 1.00 97.88 99 LEU A N 1
ATOM 762 C CA . LEU A 1 99 ? -9.988 -14.513 7.482 1.00 97.88 99 LEU A CA 1
ATOM 763 C C . LEU A 1 99 ? -11.332 -13.982 6.964 1.00 97.88 99 LEU A C 1
ATOM 765 O O . LEU A 1 99 ? -11.361 -13.044 6.170 1.00 97.88 99 LEU A O 1
ATOM 769 N N . GLU A 1 100 ? -12.439 -14.546 7.441 1.00 98.19 100 GLU A N 1
ATOM 770 C CA . GLU A 1 100 ? -13.788 -14.113 7.066 1.00 98.19 100 GLU A CA 1
ATOM 771 C C . GLU A 1 100 ? -14.048 -12.648 7.427 1.00 98.19 100 GLU A C 1
ATOM 773 O O . GLU A 1 100 ? -14.653 -11.906 6.656 1.00 98.19 100 GLU A O 1
ATOM 778 N N . GLN A 1 101 ? -13.503 -12.189 8.553 1.00 98.38 101 GLN A N 1
ATOM 779 C CA . GLN A 1 101 ? -13.613 -10.797 8.959 1.00 98.38 101 GLN A CA 1
ATOM 780 C C . GLN A 1 101 ? -12.704 -9.886 8.116 1.00 98.38 101 GLN A C 1
ATOM 782 O O . GLN A 1 101 ? -13.127 -8.790 7.760 1.00 98.38 101 GLN A O 1
ATOM 787 N N . LEU A 1 102 ? -11.509 -10.336 7.702 1.00 98.31 102 LEU A N 1
ATOM 788 C CA . LEU A 1 102 ? -10.679 -9.604 6.722 1.00 98.31 102 LEU A CA 1
ATOM 789 C C . LEU A 1 102 ? -11.418 -9.431 5.394 1.00 98.31 102 LEU A C 1
ATOM 791 O O . LEU A 1 102 ? -11.456 -8.328 4.848 1.00 98.31 102 LEU A O 1
ATOM 795 N N . ARG A 1 103 ? -12.043 -10.506 4.900 1.00 98.69 103 ARG A N 1
ATOM 796 C CA . ARG A 1 103 ? -12.865 -10.480 3.686 1.00 98.69 103 ARG A CA 1
ATOM 797 C C . ARG A 1 103 ? -14.006 -9.472 3.826 1.00 98.69 103 ARG A C 1
ATOM 799 O O . ARG A 1 103 ? -14.159 -8.620 2.951 1.00 98.69 103 ARG A O 1
ATOM 806 N N . GLN A 1 104 ? -14.761 -9.537 4.922 1.00 98.62 104 GLN A N 1
ATOM 807 C CA . GLN A 1 104 ? -15.902 -8.652 5.144 1.00 98.62 104 GLN A CA 1
ATOM 808 C C . GLN A 1 104 ? -15.480 -7.182 5.238 1.00 98.62 104 GLN A C 1
ATOM 810 O O . GLN A 1 104 ? -16.077 -6.341 4.578 1.00 98.62 104 GLN A O 1
ATOM 815 N N . VAL A 1 105 ? -14.388 -6.872 5.945 1.00 98.75 105 VAL A N 1
ATOM 816 C CA . VAL A 1 105 ? -13.844 -5.507 6.025 1.00 98.75 105 VAL A CA 1
ATOM 817 C C . VAL A 1 105 ? -13.490 -4.956 4.640 1.00 98.75 105 VAL A C 1
ATOM 819 O O . VAL A 1 105 ? -13.777 -3.792 4.350 1.00 98.75 105 VAL A O 1
ATOM 822 N N . ILE A 1 106 ? -12.897 -5.767 3.756 1.00 98.81 106 ILE A N 1
ATOM 823 C CA . ILE A 1 106 ? -12.597 -5.341 2.379 1.00 98.81 106 ILE A CA 1
ATOM 824 C C . ILE A 1 106 ? -13.894 -5.027 1.617 1.00 98.81 106 ILE A C 1
ATOM 826 O O . ILE A 1 106 ? -13.960 -4.011 0.919 1.00 98.81 106 ILE A O 1
ATOM 830 N N . ILE A 1 107 ? -14.922 -5.869 1.761 1.00 98.75 107 ILE A N 1
ATOM 831 C CA . ILE A 1 107 ? -16.234 -5.685 1.121 1.00 98.75 107 ILE A CA 1
ATOM 832 C C . ILE A 1 107 ? -16.918 -4.415 1.643 1.00 98.75 107 ILE A C 1
ATOM 834 O O . ILE A 1 107 ? -17.305 -3.564 0.843 1.00 98.75 107 ILE A O 1
ATOM 838 N N . ASP A 1 108 ? -16.993 -4.239 2.961 1.00 98.81 108 ASP A N 1
ATOM 839 C CA . ASP A 1 108 ? -17.657 -3.098 3.598 1.00 98.81 108 ASP A CA 1
ATOM 840 C C . ASP A 1 108 ? -16.959 -1.780 3.260 1.00 98.81 108 ASP A C 1
ATOM 842 O O . ASP A 1 108 ? -17.614 -0.793 2.924 1.00 98.81 108 ASP A O 1
ATOM 846 N N . THR A 1 109 ? -15.622 -1.765 3.255 1.00 98.81 109 THR A N 1
ATOM 847 C CA . THR A 1 109 ? -14.850 -0.580 2.842 1.00 98.81 109 THR A CA 1
ATOM 848 C C . THR A 1 109 ? -15.092 -0.258 1.366 1.00 98.81 109 THR A C 1
ATOM 850 O O . THR A 1 109 ? -15.245 0.909 1.001 1.00 98.81 109 THR A O 1
ATOM 853 N N . SER A 1 110 ? -15.181 -1.286 0.512 1.00 98.56 110 SER A N 1
ATOM 854 C CA . SER A 1 110 ? -15.526 -1.126 -0.908 1.00 98.56 110 SER A CA 1
ATOM 855 C C . SER A 1 110 ? -16.923 -0.532 -1.079 1.00 98.56 110 SER A C 1
ATOM 857 O O . SER A 1 110 ? -17.084 0.415 -1.847 1.00 98.56 110 SER A O 1
ATOM 859 N N . ALA A 1 111 ? -17.914 -1.012 -0.325 1.00 98.50 111 ALA A N 1
ATOM 860 C CA . ALA A 1 111 ? -19.275 -0.482 -0.350 1.00 98.50 111 ALA A CA 1
ATOM 861 C C . ALA A 1 111 ? -19.339 0.971 0.155 1.00 98.50 111 ALA A C 1
ATOM 863 O O . ALA A 1 111 ? -19.937 1.825 -0.503 1.00 98.50 111 ALA A O 1
ATOM 864 N N . ALA A 1 112 ? -18.655 1.281 1.261 1.00 98.50 112 ALA A N 1
ATOM 865 C CA . ALA A 1 112 ? -18.592 2.623 1.843 1.00 98.50 112 ALA A CA 1
ATOM 866 C C . ALA A 1 112 ? -17.963 3.668 0.903 1.00 98.50 112 ALA A C 1
ATOM 868 O O . ALA A 1 112 ? -18.255 4.856 1.018 1.00 98.50 112 ALA A O 1
ATOM 869 N N . SER A 1 113 ? -17.138 3.236 -0.059 1.00 97.94 113 SER A N 1
ATOM 870 C CA . SER A 1 113 ? -16.567 4.123 -1.079 1.00 97.94 113 SER A CA 1
ATOM 871 C C . SER A 1 113 ? -17.600 4.692 -2.064 1.00 97.94 113 SER A C 1
ATOM 873 O O . SER A 1 113 ? -17.314 5.671 -2.757 1.00 97.94 113 SER A O 1
ATOM 875 N N . GLY A 1 114 ? -18.770 4.051 -2.194 1.00 97.31 114 GLY A N 1
ATOM 876 C CA . GLY A 1 114 ? -19.793 4.399 -3.184 1.00 97.31 114 GLY A CA 1
ATOM 877 C C . GLY A 1 114 ? -19.366 4.190 -4.644 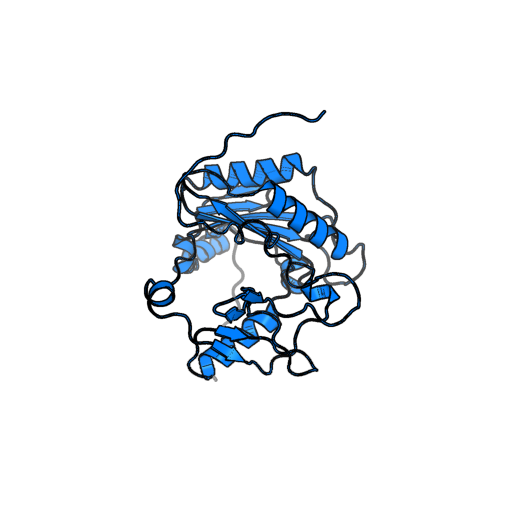1.00 97.31 114 GLY A C 1
ATOM 878 O O . GLY A 1 114 ? -20.039 4.675 -5.556 1.00 97.31 114 GLY A O 1
ATOM 879 N N . ARG A 1 115 ? -18.242 3.506 -4.901 1.00 97.12 115 ARG A N 1
ATOM 880 C CA . ARG A 1 115 ? -17.725 3.257 -6.254 1.00 97.12 115 ARG A CA 1
ATOM 881 C C . ARG A 1 115 ? -18.105 1.874 -6.759 1.00 97.12 115 ARG A C 1
ATOM 883 O O . ARG A 1 115 ? -18.190 0.918 -6.000 1.00 97.12 115 ARG A O 1
ATOM 890 N N . LYS A 1 116 ? -18.287 1.777 -8.077 1.00 96.44 116 LYS A N 1
ATOM 891 C CA . LYS A 1 116 ? -18.431 0.500 -8.791 1.00 96.44 116 LYS A CA 1
ATOM 892 C C . LYS A 1 116 ? -17.142 0.064 -9.479 1.00 96.44 116 LYS A C 1
ATOM 894 O O . LYS A 1 116 ? -16.954 -1.131 -9.672 1.00 96.44 116 LYS A O 1
ATOM 899 N N . ASP A 1 117 ? -16.261 1.011 -9.787 1.00 95.88 117 ASP A N 1
ATOM 900 C CA . ASP A 1 117 ? -14.995 0.772 -10.470 1.00 95.88 117 ASP A CA 1
ATOM 901 C C . ASP A 1 117 ? -13.878 1.496 -9.715 1.00 95.88 117 ASP A C 1
ATOM 903 O O . ASP A 1 117 ? -13.899 2.722 -9.581 1.00 95.88 117 ASP A O 1
ATOM 907 N N . ALA A 1 118 ? -12.949 0.729 -9.144 1.00 96.94 118 ALA A N 1
ATOM 908 C CA . ALA A 1 118 ? -11.892 1.235 -8.271 1.00 96.94 118 ALA A CA 1
ATOM 909 C C . ALA A 1 118 ? -10.775 0.197 -8.075 1.00 96.94 118 ALA A C 1
ATOM 911 O O . ALA A 1 118 ? -10.929 -0.993 -8.360 1.00 96.94 118 ALA A O 1
ATOM 912 N N . SER A 1 119 ? -9.658 0.644 -7.513 1.00 97.25 119 SER A N 1
ATOM 913 C CA . SER A 1 119 ? -8.660 -0.230 -6.902 1.00 97.25 119 SER A CA 1
ATOM 914 C C . SER A 1 119 ? -8.928 -0.348 -5.405 1.00 97.25 119 SER A C 1
ATOM 916 O O . SER A 1 119 ? -9.151 0.656 -4.726 1.00 97.25 119 SER A O 1
ATOM 918 N N . VAL A 1 120 ? -8.848 -1.568 -4.877 1.00 98.38 120 VAL A N 1
ATOM 919 C CA . VAL A 1 120 ? -8.985 -1.844 -3.444 1.00 98.38 120 VAL A CA 1
ATOM 920 C C . VAL A 1 120 ? -7.690 -2.463 -2.956 1.00 98.38 120 VAL A C 1
ATOM 922 O O . VAL A 1 120 ? -7.371 -3.604 -3.289 1.00 98.38 120 VAL A O 1
ATOM 925 N N . ARG A 1 121 ? -6.907 -1.694 -2.201 1.00 98.38 121 ARG A N 1
ATOM 926 C CA . ARG A 1 121 ? -5.620 -2.134 -1.652 1.00 98.38 121 ARG A CA 1
ATOM 927 C C . ARG A 1 121 ? -5.733 -2.290 -0.154 1.00 98.38 121 ARG A C 1
ATOM 929 O O . ARG A 1 121 ? -6.370 -1.480 0.506 1.00 98.38 121 ARG A O 1
ATOM 936 N N . TYR A 1 122 ? -5.100 -3.322 0.371 1.00 98.69 122 TYR A N 1
ATOM 937 C CA . TYR A 1 122 ? -5.148 -3.622 1.789 1.00 98.69 122 TYR A CA 1
ATOM 938 C C . TYR A 1 122 ? -3.808 -4.129 2.287 1.00 98.69 122 TYR A C 1
ATOM 940 O O . TYR A 1 122 ? -3.053 -4.757 1.542 1.00 98.69 122 TYR A O 1
ATOM 948 N N . TRP A 1 123 ? -3.524 -3.825 3.548 1.00 98.75 123 TRP A N 1
ATOM 949 C CA . TRP A 1 123 ? -2.257 -4.082 4.212 1.00 98.75 123 TRP A CA 1
ATOM 950 C C . TRP A 1 123 ? -2.487 -4.841 5.502 1.00 98.75 123 TRP A C 1
ATOM 952 O O . TRP A 1 123 ? -3.407 -4.523 6.251 1.00 98.75 123 TRP A O 1
ATOM 962 N N . LEU A 1 124 ? -1.598 -5.788 5.770 1.00 98.62 124 LEU A N 1
ATOM 963 C CA . LEU A 1 124 ? -1.430 -6.412 7.068 1.00 98.62 124 LEU A CA 1
ATOM 964 C C . LEU A 1 124 ? -0.055 -6.004 7.607 1.00 98.62 124 LEU A C 1
ATOM 966 O O . LEU A 1 124 ? 0.971 -6.321 7.000 1.00 98.62 124 LEU A O 1
ATOM 970 N N . SER A 1 125 ? -0.054 -5.280 8.719 1.00 98.12 125 SER A N 1
ATOM 971 C CA . SER A 1 125 ? 1.143 -4.797 9.400 1.00 98.12 125 SER A CA 1
ATOM 972 C C . SER A 1 125 ? 1.425 -5.589 10.672 1.00 98.12 125 SER A C 1
ATOM 974 O O . SER A 1 125 ? 0.490 -6.051 11.324 1.00 98.12 125 SER A O 1
ATOM 976 N N . ALA A 1 126 ? 2.701 -5.680 11.062 1.00 97.00 126 ALA A N 1
ATOM 977 C CA . ALA A 1 126 ? 3.095 -6.073 12.415 1.00 97.00 126 ALA A CA 1
ATOM 978 C C . ALA A 1 126 ? 2.446 -5.190 13.502 1.00 97.00 126 ALA A C 1
ATOM 980 O O . ALA A 1 126 ? 2.169 -5.698 14.586 1.00 97.00 126 ALA A O 1
ATOM 981 N N . GLY A 1 127 ? 2.105 -3.941 13.161 1.00 96.94 127 GLY A N 1
ATOM 982 C CA . GLY A 1 127 ? 1.272 -3.032 13.945 1.00 96.94 127 GLY A CA 1
ATOM 983 C C . GLY A 1 127 ? 2.041 -2.010 14.790 1.00 96.94 127 GLY A C 1
ATOM 984 O O . GLY A 1 127 ? 3.274 -1.942 14.704 1.00 96.94 127 GLY A O 1
ATOM 985 N N . PRO A 1 128 ? 1.322 -1.200 15.592 1.00 96.62 128 PRO A N 1
ATOM 986 C CA . PRO A 1 128 ? 1.902 -0.211 16.499 1.00 96.62 128 PRO A CA 1
ATOM 987 C C . PRO A 1 128 ? 2.827 -0.836 17.542 1.00 96.62 128 PRO A C 1
ATOM 989 O O . PRO A 1 128 ? 2.515 -1.890 18.109 1.00 96.62 128 PRO A O 1
ATOM 992 N N . GLY A 1 129 ? 3.949 -0.179 17.819 1.00 95.25 129 GLY A N 1
ATOM 993 C CA . GLY A 1 129 ? 4.937 -0.663 18.772 1.00 95.25 129 GLY A CA 1
ATOM 994 C C . GLY A 1 129 ? 6.061 0.324 19.067 1.00 95.25 129 GLY A C 1
ATOM 995 O O . GLY A 1 129 ? 6.063 1.470 18.623 1.00 95.25 129 GLY A O 1
ATOM 996 N N . GLY A 1 130 ? 7.050 -0.145 19.826 1.00 94.81 130 GLY A N 1
ATOM 997 C CA . GLY A 1 130 ? 8.291 0.594 20.046 1.00 94.81 130 GLY A CA 1
ATOM 998 C C . GLY A 1 130 ? 9.152 0.690 18.782 1.00 94.81 130 GLY A C 1
ATOM 999 O O . GLY A 1 130 ? 8.857 0.109 17.743 1.00 94.81 130 GLY A O 1
ATOM 1000 N N . PHE A 1 131 ? 10.272 1.408 18.855 1.00 94.62 131 PHE A N 1
ATOM 1001 C CA . PH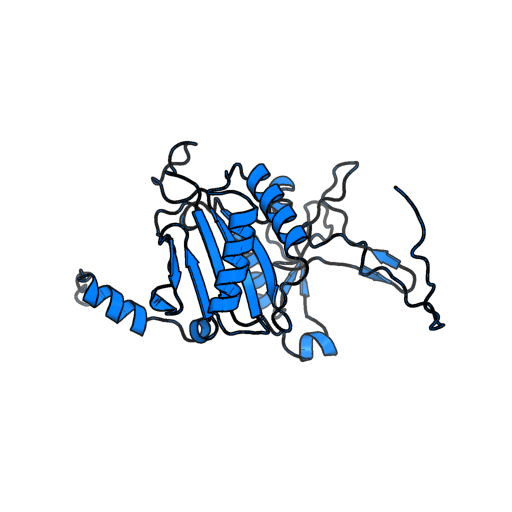E A 1 131 ? 11.206 1.526 17.728 1.00 94.62 131 PHE A CA 1
ATOM 1002 C C . PHE A 1 131 ? 12.278 0.418 17.712 1.00 94.62 131 PHE A C 1
ATOM 1004 O O . PHE A 1 131 ? 13.270 0.540 16.991 1.00 94.62 131 PHE A O 1
ATOM 1011 N N . GLY A 1 132 ? 12.136 -0.660 18.484 1.00 93.50 132 GLY A N 1
ATOM 1012 C CA . GLY A 1 132 ? 13.056 -1.797 18.428 1.00 93.50 132 GLY A CA 1
ATOM 1013 C C . GLY A 1 132 ? 12.822 -2.716 17.222 1.00 93.50 132 GLY A C 1
ATOM 1014 O O . GLY A 1 132 ? 12.077 -2.398 16.293 1.00 93.50 132 GLY A O 1
ATOM 1015 N N . LEU A 1 133 ? 13.497 -3.870 17.235 1.00 90.44 133 LEU A N 1
ATOM 1016 C CA . LEU A 1 133 ? 13.337 -4.960 16.255 1.00 90.44 133 LEU A CA 1
ATOM 1017 C C . LEU A 1 133 ? 12.900 -6.281 16.910 1.00 90.44 133 LEU A C 1
ATOM 1019 O O . LEU A 1 133 ? 12.822 -7.309 16.239 1.00 90.44 133 LEU A O 1
ATOM 1023 N N . ALA A 1 134 ? 12.704 -6.290 18.230 1.00 88.75 134 ALA A N 1
ATOM 1024 C CA . ALA A 1 134 ? 12.430 -7.518 18.954 1.00 88.75 134 ALA A CA 1
ATOM 1025 C C . ALA A 1 134 ? 11.012 -8.049 18.638 1.00 88.75 134 ALA A C 1
ATOM 1027 O O . ALA A 1 134 ? 10.092 -7.255 18.441 1.00 88.75 134 ALA A O 1
ATOM 1028 N N . PRO A 1 135 ? 10.787 -9.378 18.651 1.00 69.25 135 PRO A N 1
ATOM 1029 C CA . PRO A 1 135 ? 9.491 -9.992 18.322 1.00 69.25 135 PRO A CA 1
ATOM 1030 C C . PRO A 1 135 ? 8.287 -9.607 19.205 1.00 69.25 135 PRO A C 1
ATOM 1032 O O . PRO A 1 135 ? 7.179 -10.045 18.918 1.00 69.25 135 PRO A O 1
ATOM 1035 N N . GLY A 1 136 ? 8.488 -8.826 20.271 1.00 84.38 136 GLY A N 1
ATOM 1036 C CA . GLY A 1 136 ? 7.435 -8.321 21.163 1.00 84.38 136 GLY A CA 1
ATOM 1037 C C . GLY A 1 136 ? 7.318 -6.794 21.190 1.00 84.38 136 GLY A C 1
ATOM 1038 O O . GLY A 1 136 ? 6.671 -6.261 22.082 1.00 84.38 136 GLY A O 1
ATOM 1039 N N . GLU A 1 137 ? 7.971 -6.087 20.261 1.00 90.12 137 GLU A N 1
ATOM 1040 C CA . GLU A 1 137 ? 7.890 -4.620 20.173 1.00 90.12 137 GLU A CA 1
ATOM 1041 C C . GLU A 1 137 ? 6.491 -4.132 19.791 1.00 90.12 137 GLU A C 1
ATOM 1043 O O . GLU A 1 137 ? 6.069 -3.072 20.252 1.00 90.12 137 GLU A O 1
ATOM 1048 N N . CYS A 1 138 ? 5.790 -4.884 18.939 1.00 93.00 138 CYS A N 1
ATOM 1049 C CA . CYS A 1 138 ? 4.439 -4.562 18.494 1.00 93.00 138 CYS A CA 1
ATOM 1050 C C . CYS A 1 138 ? 3.395 -5.097 19.475 1.00 93.00 138 CYS A C 1
ATOM 1052 O O . CYS A 1 138 ? 3.466 -6.249 19.904 1.00 93.00 138 CYS A O 1
ATOM 1054 N N . VAL A 1 139 ? 2.375 -4.284 19.756 1.00 91.50 139 VAL A N 1
ATOM 1055 C CA . VAL A 1 139 ? 1.236 -4.662 20.613 1.00 91.50 139 VAL A CA 1
ATOM 1056 C C . VAL A 1 139 ? 0.376 -5.739 19.942 1.00 91.50 139 VAL A C 1
ATOM 1058 O O . VAL A 1 139 ? -0.168 -6.620 20.603 1.00 91.50 139 VAL A O 1
ATOM 1061 N N . GLY A 1 140 ? 0.265 -5.678 18.617 1.00 93.50 140 GLY A N 1
ATOM 1062 C CA . GLY A 1 140 ? -0.480 -6.630 17.808 1.00 93.50 140 GLY A CA 1
ATOM 1063 C C . GLY A 1 140 ? -0.601 -6.145 16.371 1.00 93.50 140 GLY A C 1
ATOM 1064 O O . GLY A 1 140 ? -0.470 -4.955 16.095 1.00 93.50 140 GLY A O 1
ATOM 1065 N N . SER A 1 141 ? -0.859 -7.074 15.455 1.00 97.19 141 SER A N 1
ATOM 1066 C CA . SER A 1 141 ? -0.958 -6.767 14.029 1.00 97.19 141 SER A CA 1
ATOM 1067 C C . SER A 1 141 ? -2.122 -5.839 13.705 1.00 97.19 141 SER A C 1
ATOM 1069 O O . SER A 1 141 ? -3.135 -5.815 14.399 1.00 97.19 141 SER A O 1
ATOM 1071 N N . SER A 1 142 ? -1.978 -5.070 12.629 1.00 98.00 142 SER A N 1
ATOM 1072 C CA . SER A 1 142 ? -2.997 -4.126 12.166 1.00 98.00 142 SER A CA 1
ATOM 1073 C C . SER A 1 142 ? -3.390 -4.399 10.722 1.00 98.00 142 SER A C 1
ATOM 1075 O O . SER A 1 142 ? -2.577 -4.851 9.915 1.00 98.00 142 SER A O 1
ATOM 1077 N N . PHE A 1 143 ? -4.654 -4.136 10.400 1.00 98.75 143 PHE A N 1
ATOM 1078 C CA . PHE A 1 143 ? -5.214 -4.305 9.069 1.00 98.75 143 PHE A CA 1
ATOM 1079 C C . PHE A 1 143 ? -5.802 -2.992 8.561 1.00 98.75 143 PHE A C 1
ATOM 1081 O O . PHE A 1 143 ? -6.584 -2.330 9.246 1.00 98.75 143 PHE A O 1
ATOM 1088 N N . TYR A 1 144 ? -5.436 -2.642 7.333 1.00 98.88 144 TYR A N 1
ATOM 1089 C CA . TYR A 1 144 ? -5.861 -1.416 6.670 1.00 98.88 144 TYR A CA 1
ATOM 1090 C C . TYR A 1 144 ? -6.415 -1.745 5.293 1.00 98.88 144 TYR A C 1
ATOM 1092 O O . TYR A 1 144 ? -5.858 -2.588 4.592 1.00 98.88 144 TYR A O 1
ATOM 1100 N N . VAL A 1 145 ? -7.464 -1.044 4.873 1.00 98.88 145 VAL A N 1
ATOM 1101 C CA . VAL A 1 145 ? -8.015 -1.136 3.514 1.00 98.88 145 VAL A CA 1
ATOM 1102 C C . VAL A 1 145 ? -8.201 0.272 2.987 1.00 98.88 145 VAL A C 1
ATOM 1104 O O . VAL A 1 145 ? -8.732 1.105 3.703 1.00 98.88 145 VAL A O 1
ATOM 1107 N N . VAL A 1 146 ? -7.799 0.541 1.750 1.00 98.50 146 VAL A N 1
ATOM 1108 C CA . VAL A 1 146 ? -8.042 1.806 1.053 1.00 98.50 146 VAL A CA 1
ATOM 1109 C C . VAL A 1 146 ? -8.676 1.513 -0.299 1.00 98.50 146 VAL A C 1
ATOM 1111 O O . VAL A 1 146 ? -8.181 0.683 -1.070 1.00 98.50 146 VAL A O 1
ATOM 1114 N N . VAL A 1 147 ? -9.748 2.239 -0.600 1.00 98.50 147 VAL A N 1
ATOM 1115 C CA . VAL A 1 147 ? -10.408 2.241 -1.906 1.00 98.50 147 VAL A CA 1
ATOM 1116 C C . VAL A 1 147 ? -10.076 3.546 -2.606 1.00 98.50 147 VAL A C 1
ATOM 1118 O O . VAL A 1 147 ? -10.295 4.628 -2.059 1.00 98.50 147 VAL A O 1
ATOM 1121 N N . PHE A 1 148 ? -9.540 3.451 -3.815 1.00 96.88 148 PHE A N 1
ATOM 1122 C CA . PHE A 1 148 ? -9.079 4.603 -4.580 1.00 96.88 148 PHE A CA 1
ATOM 1123 C C . PHE A 1 148 ? -9.331 4.421 -6.074 1.00 96.88 148 PHE A C 1
ATOM 1125 O O . PHE A 1 148 ? -9.607 3.314 -6.538 1.00 96.88 148 PHE A O 1
ATOM 1132 N N . SER A 1 149 ? -9.257 5.514 -6.833 1.00 93.81 149 SER A N 1
ATOM 1133 C CA . SER A 1 149 ? -9.413 5.482 -8.288 1.00 93.81 149 SER A CA 1
ATOM 1134 C C . SER A 1 149 ? -8.473 4.449 -8.906 1.00 93.81 149 SER A C 1
ATOM 1136 O O . SER A 1 149 ? -7.307 4.348 -8.517 1.00 93.81 149 SER A O 1
ATOM 1138 N N . ALA A 1 150 ? -8.983 3.670 -9.857 1.00 79.81 150 ALA A N 1
ATOM 1139 C CA . ALA A 1 150 ? -8.152 2.729 -10.587 1.00 79.81 150 ALA A CA 1
ATOM 1140 C C . ALA A 1 150 ? -7.066 3.492 -11.362 1.00 79.81 150 ALA A C 1
ATOM 1142 O O . ALA A 1 150 ? -7.343 4.517 -11.988 1.00 79.81 150 ALA A O 1
ATOM 1143 N N . ASP A 1 151 ? -5.832 2.987 -11.338 1.00 66.69 151 ASP A N 1
ATOM 1144 C CA . ASP A 1 151 ? -4.756 3.529 -12.163 1.00 66.69 151 ASP A CA 1
ATOM 1145 C C . ASP A 1 151 ? -5.072 3.210 -13.633 1.00 66.69 151 ASP A C 1
ATOM 1147 O O . ASP A 1 151 ? -4.757 2.132 -14.141 1.00 66.69 151 ASP A O 1
ATOM 1151 N N . ILE A 1 152 ? -5.738 4.134 -14.326 1.00 68.56 152 ILE A N 1
ATOM 1152 C CA . ILE A 1 152 ? -5.927 4.041 -15.771 1.00 68.56 152 ILE A CA 1
ATOM 1153 C C . ILE A 1 152 ? -4.609 4.478 -16.409 1.00 68.56 152 ILE A C 1
ATOM 1155 O O . ILE A 1 152 ? -4.301 5.670 -16.473 1.00 68.56 152 ILE A O 1
ATOM 1159 N N . TYR A 1 153 ? -3.804 3.510 -16.858 1.00 79.88 153 TYR A N 1
ATOM 1160 C CA . TYR A 1 153 ? -2.639 3.813 -17.687 1.00 79.88 153 TYR A CA 1
ATOM 1161 C C . TYR A 1 153 ? -3.067 4.642 -18.905 1.00 79.88 153 TYR A C 1
ATOM 1163 O O . TYR A 1 153 ? -4.162 4.412 -19.432 1.00 79.88 153 TYR A O 1
ATOM 1171 N N . PRO A 1 154 ? -2.224 5.576 -19.383 1.00 84.31 154 PRO A N 1
ATOM 1172 C CA . PRO A 1 154 ? -2.517 6.341 -20.586 1.00 84.31 154 PRO A CA 1
ATOM 1173 C C . PRO A 1 154 ? -2.955 5.428 -21.735 1.00 84.31 154 PRO A C 1
ATOM 1175 O O . PRO A 1 154 ? -2.372 4.364 -21.940 1.00 84.31 154 PRO A O 1
ATOM 1178 N N . ALA A 1 155 ? -3.944 5.853 -22.526 1.00 86.31 155 ALA A N 1
ATOM 1179 C CA . ALA A 1 155 ? -4.406 5.084 -23.685 1.00 86.31 155 ALA A CA 1
ATOM 1180 C C . ALA A 1 155 ? -3.252 4.731 -24.649 1.00 86.31 155 ALA A C 1
ATOM 1182 O O . ALA A 1 155 ? -3.249 3.662 -25.261 1.00 86.31 155 ALA A O 1
ATOM 1183 N N . SER A 1 156 ? -2.232 5.594 -24.725 1.00 88.88 156 SER A N 1
ATOM 1184 C CA . SER A 1 156 ? -1.006 5.353 -25.488 1.00 88.88 156 SER A CA 1
ATOM 118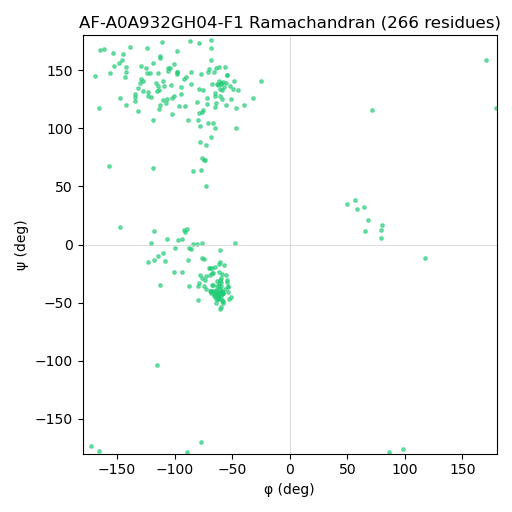5 C C . SER A 1 156 ? -0.243 4.107 -25.039 1.00 88.88 156 SER A C 1
ATOM 1187 O O . SER A 1 156 ? 0.316 3.436 -25.896 1.00 88.88 156 SER A O 1
ATOM 1189 N N . TYR A 1 157 ? -0.266 3.725 -23.759 1.00 90.81 157 TYR A N 1
ATOM 1190 C CA . TYR A 1 157 ? 0.409 2.505 -23.297 1.00 90.81 157 TYR A CA 1
ATOM 1191 C C . TYR A 1 157 ? -0.188 1.251 -23.943 1.00 90.81 157 TYR A C 1
ATOM 1193 O O . TYR A 1 157 ? 0.543 0.324 -24.282 1.00 90.81 157 TYR A O 1
ATOM 1201 N N . TYR A 1 158 ? -1.504 1.235 -24.168 1.00 88.56 158 TYR A N 1
ATOM 1202 C CA . TYR A 1 158 ? -2.189 0.115 -24.816 1.00 88.56 158 TYR A CA 1
ATOM 1203 C C . TYR A 1 158 ? -2.016 0.122 -26.339 1.00 88.56 158 TYR A C 1
ATOM 1205 O O . TYR A 1 158 ? -1.960 -0.941 -26.951 1.00 88.56 158 TYR A O 1
ATOM 1213 N N . ALA A 1 159 ? -1.939 1.307 -26.950 1.00 91.50 159 ALA A N 1
ATOM 1214 C CA . ALA A 1 159 ? -1.854 1.453 -28.403 1.00 91.50 159 ALA A CA 1
ATOM 1215 C C . ALA A 1 159 ? -0.415 1.397 -28.950 1.00 91.50 159 ALA A C 1
ATOM 1217 O O . ALA A 1 159 ? -0.196 0.893 -30.046 1.00 91.50 159 ALA A O 1
ATOM 1218 N N . GLN A 1 160 ? 0.554 1.935 -28.208 1.00 92.00 160 GLN A N 1
ATOM 1219 C CA . GLN A 1 160 ? 1.940 2.155 -28.648 1.00 92.00 160 GLN A CA 1
ATOM 1220 C C . GLN A 1 160 ? 2.956 1.356 -27.823 1.00 92.00 160 GLN A C 1
ATOM 1222 O O . GLN A 1 160 ? 4.108 1.217 -28.228 1.00 92.00 160 GLN A O 1
ATOM 1227 N N . GLY A 1 161 ? 2.533 0.805 -26.684 1.00 90.62 161 GLY A N 1
ATOM 1228 C CA . GLY A 1 161 ? 3.414 0.134 -25.739 1.00 90.62 161 GLY A CA 1
ATOM 1229 C C . GLY A 1 161 ? 4.064 1.093 -24.743 1.00 90.62 161 GLY A C 1
ATOM 1230 O O . GLY A 1 161 ? 3.810 2.295 -24.726 1.00 90.62 161 GLY A O 1
ATOM 1231 N N . VAL A 1 162 ? 4.895 0.515 -23.878 1.00 92.31 162 VAL A N 1
ATOM 1232 C CA . VAL A 1 162 ? 5.583 1.198 -22.775 1.00 92.31 162 VAL A CA 1
ATOM 1233 C C . VAL A 1 162 ? 7.082 1.154 -23.042 1.00 92.31 162 VAL A C 1
ATOM 1235 O O . VAL A 1 162 ? 7.622 0.085 -23.344 1.00 92.31 162 VAL A O 1
ATOM 1238 N N . LYS A 1 163 ? 7.777 2.288 -22.917 1.00 94.69 163 LYS A N 1
ATOM 1239 C CA . LYS A 1 163 ? 9.232 2.334 -23.067 1.00 94.69 163 LYS A CA 1
ATOM 1240 C C . LYS A 1 163 ? 9.893 1.870 -21.775 1.00 94.69 163 LYS A C 1
ATOM 1242 O O . LYS A 1 163 ? 9.696 2.465 -20.719 1.00 94.69 163 LYS A O 1
ATOM 1247 N N . VAL A 1 164 ? 10.720 0.833 -21.860 1.00 95.69 164 VAL A N 1
ATOM 1248 C CA . VAL A 1 164 ? 11.403 0.254 -20.696 1.00 95.69 164 VAL A CA 1
ATOM 1249 C C . VAL A 1 164 ? 12.914 0.208 -20.879 1.00 95.69 164 VAL A C 1
ATOM 1251 O O . VAL A 1 164 ? 13.408 0.098 -22.000 1.00 95.69 164 VAL A O 1
ATOM 1254 N N . VAL A 1 165 ? 13.648 0.270 -19.768 1.00 96.69 165 VAL A N 1
ATOM 1255 C CA . VAL A 1 165 ? 15.106 0.080 -19.722 1.00 96.69 165 VAL A CA 1
ATOM 1256 C C . VAL A 1 165 ? 15.486 -0.947 -18.661 1.00 96.69 165 VAL A C 1
ATOM 1258 O O . VAL A 1 165 ? 14.777 -1.126 -17.677 1.00 96.69 165 VAL A O 1
ATOM 1261 N N . THR A 1 166 ? 16.614 -1.629 -18.826 1.00 96.56 166 THR A N 1
ATOM 1262 C CA . THR A 1 166 ? 17.191 -2.460 -17.759 1.00 96.56 166 THR A CA 1
ATOM 1263 C C . THR A 1 166 ? 17.849 -1.567 -16.714 1.00 96.56 166 THR A C 1
ATOM 1265 O O . THR A 1 166 ? 18.588 -0.661 -17.094 1.00 96.56 166 THR A O 1
ATOM 1268 N N . SER A 1 167 ? 17.593 -1.808 -15.431 1.00 95.38 167 SER A N 1
ATOM 1269 C CA . SER A 1 167 ? 18.109 -0.997 -14.321 1.00 95.38 167 SER A CA 1
ATOM 1270 C C . SER A 1 167 ? 19.349 -1.624 -13.681 1.00 95.38 167 SER A C 1
ATOM 1272 O O . SER A 1 167 ? 19.478 -2.848 -13.649 1.00 95.38 167 SER A O 1
ATOM 1274 N N . GLY A 1 168 ? 20.247 -0.776 -13.170 1.00 94.12 168 GLY A N 1
ATOM 1275 C CA . GLY A 1 168 ? 21.405 -1.179 -12.365 1.00 94.12 168 GLY A CA 1
ATOM 1276 C C . GLY A 1 168 ? 21.103 -1.339 -10.870 1.00 94.12 168 GLY A C 1
ATOM 1277 O O . GLY A 1 168 ? 21.984 -1.739 -10.110 1.00 94.12 168 GLY A O 1
ATOM 1278 N N . VAL A 1 169 ? 19.880 -1.028 -10.425 1.00 95.69 169 VAL A N 1
ATOM 1279 C CA . VAL A 1 169 ? 19.458 -1.214 -9.030 1.00 95.69 169 VAL A CA 1
ATOM 1280 C C . VAL A 1 169 ? 19.454 -2.710 -8.686 1.00 95.69 169 VAL A C 1
ATOM 1282 O O . VAL A 1 169 ? 18.836 -3.494 -9.414 1.00 95.69 169 VAL A O 1
ATOM 1285 N N . PRO A 1 170 ? 20.074 -3.128 -7.564 1.00 92.81 170 PRO A N 1
ATOM 1286 C CA . PRO A 1 170 ? 20.112 -4.531 -7.172 1.00 92.81 170 PRO A CA 1
ATOM 1287 C C . PRO A 1 170 ? 18.719 -5.151 -7.025 1.00 92.81 170 PRO A C 1
ATOM 1289 O O . PRO A 1 170 ? 17.819 -4.578 -6.400 1.00 92.81 170 PRO A O 1
ATOM 1292 N N . ILE A 1 171 ? 18.557 -6.359 -7.567 1.00 90.75 171 ILE A N 1
ATOM 1293 C CA . ILE A 1 171 ? 17.338 -7.147 -7.391 1.00 90.75 171 ILE A CA 1
ATOM 1294 C C . ILE A 1 171 ? 17.166 -7.568 -5.925 1.00 90.75 171 ILE A C 1
ATOM 1296 O O . ILE A 1 171 ? 18.129 -7.824 -5.200 1.00 90.75 171 ILE A O 1
ATOM 1300 N N . LYS A 1 172 ? 15.912 -7.684 -5.478 1.00 90.81 172 LYS A N 1
ATOM 1301 C CA . LYS A 1 172 ? 15.606 -8.236 -4.155 1.00 90.81 172 LYS A CA 1
ATOM 1302 C C . LYS A 1 172 ? 16.088 -9.689 -4.055 1.00 90.81 172 LYS A C 1
ATOM 1304 O O . LYS A 1 172 ? 15.839 -10.468 -4.978 1.00 90.81 172 LYS A O 1
ATOM 1309 N N . PRO A 1 173 ? 16.650 -10.109 -2.907 1.00 90.62 173 PRO A N 1
ATOM 1310 C CA . PRO A 1 173 ? 16.913 -11.519 -2.655 1.00 90.62 173 PRO A CA 1
ATOM 1311 C C . PRO A 1 173 ? 15.646 -12.363 -2.831 1.00 90.62 173 PRO A C 1
ATOM 1313 O O . PRO A 1 173 ? 14.541 -11.929 -2.489 1.00 90.62 173 PRO A O 1
ATOM 1316 N N . ALA A 1 174 ? 15.805 -13.598 -3.312 1.00 87.50 174 ALA A N 1
ATOM 1317 C CA . ALA A 1 174 ? 14.690 -14.449 -3.738 1.00 87.50 174 ALA A CA 1
ATOM 1318 C C . ALA A 1 174 ? 13.604 -14.647 -2.665 1.00 87.50 174 ALA A C 1
ATOM 1320 O O . ALA A 1 174 ? 12.430 -14.795 -2.998 1.00 87.50 174 ALA A O 1
ATOM 1321 N N . PHE A 1 175 ? 13.976 -14.654 -1.380 1.00 91.38 175 PHE A N 1
ATOM 1322 C CA . PHE A 1 175 ? 13.014 -14.704 -0.279 1.00 91.38 175 PHE A CA 1
ATOM 1323 C C . PHE A 1 175 ? 12.069 -13.494 -0.298 1.00 91.38 175 PHE A C 1
ATOM 1325 O O . PHE A 1 175 ? 10.856 -13.669 -0.396 1.00 91.38 175 PHE A O 1
ATOM 1332 N N . PHE A 1 176 ? 12.620 -12.278 -0.288 1.00 91.62 176 PHE A N 1
ATOM 1333 C CA . PHE A 1 176 ? 11.845 -11.036 -0.270 1.00 91.62 176 PHE A CA 1
ATOM 1334 C C . PHE A 1 176 ? 11.098 -10.781 -1.581 1.00 91.62 176 PHE A C 1
ATOM 1336 O O . PHE A 1 176 ? 10.044 -10.155 -1.560 1.00 91.62 176 PHE A O 1
ATOM 1343 N N . ALA A 1 177 ? 11.589 -11.309 -2.706 1.00 88.38 177 ALA A N 1
ATOM 1344 C CA . ALA A 1 177 ? 10.884 -11.253 -3.988 1.00 88.38 177 ALA A CA 1
ATOM 1345 C C . ALA A 1 177 ? 9.575 -12.074 -4.000 1.00 88.38 177 ALA A C 1
ATOM 1347 O O . ALA A 1 177 ? 8.667 -11.787 -4.776 1.00 88.38 177 ALA A O 1
ATOM 1348 N N . ARG A 1 178 ? 9.449 -13.092 -3.134 1.00 90.00 178 ARG A N 1
ATOM 1349 C CA . ARG A 1 178 ? 8.223 -13.905 -3.008 1.00 90.00 178 ARG A CA 1
ATOM 1350 C C . ARG A 1 178 ? 7.209 -13.338 -2.014 1.00 90.00 178 ARG A C 1
ATOM 1352 O O . ARG A 1 178 ? 6.062 -13.779 -2.023 1.00 90.00 178 ARG A O 1
ATOM 1359 N N . VAL A 1 179 ? 7.611 -12.374 -1.186 1.00 95.31 179 VAL A N 1
ATOM 1360 C CA . VAL A 1 179 ? 6.736 -11.709 -0.214 1.00 95.31 179 VAL A CA 1
ATOM 1361 C C . VAL A 1 179 ? 6.230 -10.408 -0.822 1.00 95.31 179 VAL A C 1
ATOM 1363 O O . VAL A 1 179 ? 7.015 -9.500 -1.105 1.00 95.31 179 VAL A O 1
ATOM 1366 N N . LYS A 1 180 ? 4.909 -10.264 -0.972 1.00 95.69 180 LYS A N 1
ATOM 1367 C CA . LYS A 1 180 ? 4.313 -8.995 -1.408 1.00 95.69 180 LYS A CA 1
ATOM 1368 C C . LYS A 1 180 ? 4.303 -8.001 -0.238 1.00 95.69 180 LYS A C 1
ATOM 1370 O O . LYS A 1 180 ? 3.283 -7.776 0.402 1.00 95.69 180 LYS A O 1
ATOM 1375 N N . SER A 1 181 ? 5.482 -7.466 0.074 1.00 96.25 181 SER A N 1
ATOM 1376 C CA . SER A 1 181 ? 5.741 -6.584 1.221 1.00 96.25 181 SER A CA 1
ATOM 1377 C C . SER A 1 181 ? 5.739 -5.103 0.852 1.00 96.25 181 SER A C 1
ATOM 1379 O O . SER A 1 181 ? 5.832 -4.758 -0.322 1.00 96.25 181 SER A O 1
ATOM 1381 N N . THR A 1 182 ? 5.693 -4.214 1.846 1.00 96.00 182 THR A N 1
ATOM 1382 C CA . THR A 1 182 ? 5.836 -2.757 1.656 1.00 96.00 182 THR A CA 1
ATOM 1383 C C . THR A 1 182 ? 7.283 -2.299 1.415 1.00 96.00 182 THR A C 1
ATOM 1385 O O . THR A 1 182 ? 7.520 -1.116 1.180 1.00 96.00 182 THR A O 1
ATOM 1388 N N . ASN A 1 183 ? 8.254 -3.222 1.373 1.00 95.06 183 ASN A N 1
ATOM 1389 C CA . ASN A 1 183 ? 9.666 -2.948 1.073 1.00 95.06 183 ASN A CA 1
ATOM 1390 C C . ASN A 1 183 ? 9.878 -2.639 -0.421 1.00 95.06 183 ASN A C 1
ATOM 1392 O O . ASN A 1 183 ? 10.368 -3.473 -1.188 1.00 95.06 183 ASN A O 1
ATOM 1396 N N . TYR A 1 184 ? 9.448 -1.451 -0.850 1.00 94.06 184 TYR A N 1
ATOM 1397 C CA . TYR A 1 184 ? 9.387 -1.023 -2.255 1.00 94.06 184 TYR A CA 1
ATOM 1398 C C . TYR A 1 184 ? 10.460 -0.007 -2.657 1.00 94.06 184 TYR A C 1
ATOM 1400 O O . TYR A 1 184 ? 10.466 0.423 -3.807 1.00 94.06 184 TYR A O 1
ATOM 1408 N N . LEU A 1 185 ? 11.399 0.343 -1.771 1.00 95.69 185 LEU A N 1
ATOM 1409 C CA . LEU A 1 185 ? 12.489 1.262 -2.113 1.00 95.69 185 LEU A CA 1
ATOM 1410 C C . LEU A 1 185 ? 13.261 0.825 -3.377 1.00 95.69 185 LEU A C 1
ATOM 1412 O O . LEU A 1 185 ? 13.393 1.658 -4.272 1.00 95.69 185 LEU A O 1
ATOM 1416 N N . PRO A 1 186 ? 13.676 -0.452 -3.547 1.00 95.38 186 PRO A N 1
ATOM 1417 C CA . PRO A 1 186 ? 14.317 -0.876 -4.794 1.00 95.38 186 PRO A CA 1
ATOM 1418 C C . PRO A 1 186 ? 13.434 -0.635 -6.025 1.00 95.38 186 PRO A C 1
ATOM 1420 O O . PRO A 1 186 ? 13.905 -0.140 -7.041 1.00 95.38 186 PRO A O 1
ATOM 1423 N N . ASN A 1 187 ? 12.131 -0.920 -5.931 1.00 95.62 187 ASN A N 1
ATOM 1424 C CA . ASN A 1 187 ? 11.177 -0.714 -7.024 1.00 95.62 187 ASN A CA 1
ATOM 1425 C C . ASN A 1 187 ? 11.042 0.770 -7.389 1.00 95.62 187 ASN A C 1
ATOM 1427 O O . ASN A 1 187 ? 10.961 1.102 -8.568 1.00 95.62 187 ASN A O 1
ATOM 1431 N N . VAL A 1 188 ? 11.036 1.658 -6.390 1.00 96.88 188 VAL A N 1
ATOM 1432 C CA . VAL A 1 188 ? 11.017 3.111 -6.601 1.00 96.88 188 VAL A CA 1
ATOM 1433 C C . VAL A 1 188 ? 12.291 3.565 -7.310 1.00 96.88 188 VAL A C 1
ATOM 1435 O O . VAL A 1 188 ? 12.194 4.284 -8.300 1.00 96.88 188 VAL A O 1
ATOM 1438 N N . LEU A 1 189 ? 13.464 3.110 -6.859 1.00 97.81 189 LEU A N 1
ATOM 1439 C CA . LEU A 1 189 ? 14.747 3.474 -7.470 1.00 97.81 189 LEU A CA 1
ATOM 1440 C C . LEU A 1 189 ? 14.838 3.020 -8.933 1.00 97.81 189 LEU A C 1
ATOM 1442 O O . LEU A 1 189 ? 15.308 3.784 -9.770 1.00 97.81 189 LEU A O 1
ATOM 1446 N N . VAL A 1 190 ? 14.302 1.841 -9.267 1.00 97.19 190 VAL A N 1
ATOM 1447 C CA . VAL A 1 190 ? 14.198 1.376 -10.663 1.00 97.19 190 VAL A CA 1
ATOM 1448 C C . VAL A 1 190 ? 13.376 2.337 -11.526 1.00 97.19 190 VAL A C 1
ATOM 1450 O O . VAL A 1 190 ? 13.752 2.624 -12.661 1.00 97.19 190 VAL A O 1
ATOM 1453 N N . VAL A 1 191 ? 12.251 2.847 -11.011 1.00 97.00 191 VAL A N 1
ATOM 1454 C CA . VAL A 1 191 ? 11.421 3.822 -11.742 1.00 97.00 191 VAL A CA 1
ATOM 1455 C C . VAL A 1 191 ? 12.140 5.161 -11.883 1.00 97.00 191 VAL A C 1
ATOM 1457 O O . VAL A 1 191 ? 12.041 5.786 -12.936 1.00 97.00 191 VAL A O 1
ATOM 1460 N N . VAL A 1 192 ? 12.848 5.608 -10.842 1.00 97.88 192 VAL A N 1
ATOM 1461 C CA . VAL A 1 192 ? 13.643 6.845 -10.880 1.00 97.88 192 VAL A CA 1
ATOM 1462 C C . VAL A 1 192 ? 14.712 6.750 -11.969 1.00 97.88 192 VAL A C 1
ATOM 1464 O O . VAL A 1 192 ? 14.699 7.569 -12.885 1.00 97.88 192 VAL A O 1
ATOM 1467 N N . GLU A 1 193 ? 15.537 5.699 -11.947 1.00 97.81 193 GLU A N 1
ATOM 1468 C CA . GLU A 1 193 ? 16.592 5.480 -12.946 1.00 97.81 193 GLU A CA 1
ATOM 1469 C C . GLU A 1 193 ? 16.016 5.408 -14.373 1.00 97.81 193 GLU A C 1
ATOM 1471 O O . GLU A 1 193 ? 16.559 5.982 -15.319 1.00 97.81 193 GLU A O 1
ATOM 1476 N N . ALA A 1 194 ? 14.877 4.730 -14.548 1.00 97.31 194 ALA A N 1
ATOM 1477 C CA . ALA A 1 194 ? 14.218 4.644 -15.846 1.00 97.31 194 ALA A CA 1
ATOM 1478 C C . ALA A 1 194 ? 13.767 6.014 -16.368 1.00 97.31 194 ALA A C 1
ATOM 1480 O O . ALA A 1 194 ? 13.992 6.332 -17.539 1.00 97.31 194 ALA A O 1
ATOM 1481 N N . LYS A 1 195 ? 13.172 6.841 -15.503 1.00 96.81 195 LYS A N 1
ATOM 1482 C CA . LYS A 1 195 ? 12.709 8.185 -15.868 1.00 96.81 195 LYS A CA 1
ATOM 1483 C C . LYS A 1 195 ? 13.857 9.123 -16.210 1.00 96.81 195 LYS A C 1
ATOM 1485 O O . LYS A 1 195 ? 13.751 9.860 -17.186 1.00 96.81 195 LYS A O 1
ATOM 1490 N N . GLU A 1 196 ? 14.960 9.060 -15.470 1.00 97.69 196 GLU A N 1
ATOM 1491 C CA . GLU A 1 196 ? 16.185 9.818 -15.771 1.00 97.69 196 GLU A CA 1
ATOM 1492 C C . GLU A 1 196 ? 16.748 9.468 -17.156 1.00 97.69 196 GLU A C 1
ATOM 1494 O O . GLU A 1 196 ? 17.318 10.313 -17.843 1.00 97.69 196 GLU A O 1
ATOM 1499 N N . ARG A 1 197 ? 16.508 8.236 -17.614 1.00 97.56 197 ARG A N 1
ATOM 1500 C CA . ARG A 1 197 ? 16.891 7.738 -18.944 1.00 97.56 197 ARG A CA 1
ATOM 1501 C C . ARG A 1 197 ? 15.794 7.925 -20.000 1.00 97.56 197 ARG A C 1
ATOM 1503 O O . ARG A 1 197 ? 15.870 7.355 -21.093 1.00 97.56 197 ARG A O 1
ATOM 1510 N N . GLY A 1 198 ? 14.764 8.714 -19.691 1.00 96.44 198 GLY A N 1
ATOM 1511 C CA . GLY A 1 198 ? 13.659 9.024 -20.595 1.00 96.44 198 GLY A CA 1
ATOM 1512 C C . GLY A 1 198 ? 12.811 7.806 -20.967 1.00 96.44 198 GLY A C 1
ATOM 1513 O O . GLY A 1 198 ? 12.350 7.716 -22.108 1.00 96.44 198 GLY A O 1
ATOM 1514 N N . ALA A 1 199 ? 12.668 6.843 -20.055 1.00 96.06 199 ALA A N 1
ATOM 1515 C CA . ALA A 1 199 ? 11.798 5.676 -20.176 1.00 96.06 199 ALA A CA 1
ATOM 1516 C C . ALA A 1 199 ? 10.640 5.744 -19.164 1.00 96.06 199 ALA A C 1
ATOM 1518 O O . ALA A 1 199 ? 10.694 6.478 -18.178 1.00 96.06 199 ALA A O 1
ATOM 1519 N N . ASP A 1 200 ? 9.589 4.965 -19.406 1.00 93.31 200 ASP A N 1
ATOM 1520 C CA . ASP A 1 200 ? 8.398 4.914 -18.556 1.00 93.31 200 ASP A CA 1
ATOM 1521 C C . ASP A 1 200 ? 8.611 4.051 -17.304 1.00 93.31 200 ASP A C 1
ATOM 1523 O O . ASP A 1 200 ? 8.068 4.342 -16.236 1.00 93.31 200 ASP A O 1
ATOM 1527 N N . ASN A 1 201 ? 9.380 2.963 -17.434 1.00 94.69 201 ASN A N 1
ATOM 1528 C CA . ASN A 1 201 ? 9.644 2.022 -16.347 1.00 94.69 201 ASN A CA 1
ATOM 1529 C C . ASN A 1 201 ? 10.981 1.286 -16.534 1.00 94.69 201 ASN A C 1
ATOM 1531 O O . ASN A 1 201 ? 11.572 1.287 -17.615 1.00 94.69 201 ASN A O 1
ATOM 1535 N N . GLY A 1 202 ? 11.459 0.648 -15.470 1.00 95.88 202 GLY A N 1
ATOM 1536 C CA . GLY A 1 202 ? 12.683 -0.142 -15.472 1.00 95.88 202 GLY A CA 1
ATOM 1537 C C . GLY A 1 202 ? 12.423 -1.635 -15.266 1.00 95.88 202 GLY A C 1
ATOM 1538 O O . GLY A 1 202 ? 11.365 -2.044 -14.779 1.00 95.88 202 GLY A O 1
ATOM 1539 N N . ILE A 1 203 ? 13.398 -2.454 -15.645 1.00 95.56 203 ILE A N 1
ATOM 1540 C CA . ILE A 1 203 ? 13.405 -3.910 -15.489 1.00 95.56 203 ILE A CA 1
ATOM 1541 C C . ILE A 1 203 ? 14.615 -4.296 -14.641 1.00 95.56 203 ILE A C 1
ATOM 1543 O O . ILE A 1 203 ? 15.742 -3.928 -14.973 1.00 95.56 203 ILE A O 1
ATOM 1547 N N . PHE A 1 204 ? 14.381 -5.058 -13.574 1.00 94.69 204 PHE A N 1
ATOM 1548 C CA . PHE A 1 204 ? 15.445 -5.665 -12.786 1.00 94.69 204 PHE A CA 1
ATOM 1549 C C . PHE A 1 204 ? 16.172 -6.735 -13.597 1.00 94.69 204 PHE A C 1
ATOM 1551 O O . PHE A 1 204 ? 15.543 -7.565 -14.265 1.00 94.69 204 PHE A O 1
ATOM 1558 N N . ILE A 1 205 ? 17.494 -6.738 -13.464 1.00 92.38 205 ILE A N 1
ATOM 1559 C CA . ILE A 1 205 ? 18.381 -7.775 -13.976 1.00 92.38 205 ILE A CA 1
ATOM 1560 C C . ILE A 1 205 ? 19.025 -8.482 -12.781 1.00 92.38 205 ILE A C 1
ATOM 1562 O O . ILE A 1 205 ? 19.402 -7.833 -11.805 1.00 92.38 205 ILE A O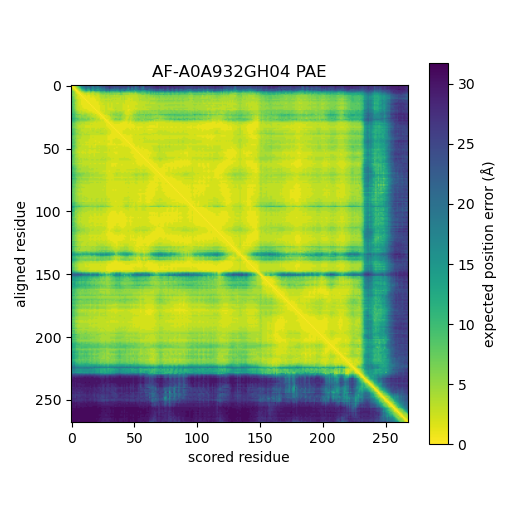 1
ATOM 1566 N N . ASP A 1 206 ? 19.091 -9.811 -12.826 1.00 87.44 206 ASP A N 1
ATOM 1567 C CA . ASP A 1 206 ? 19.775 -10.588 -11.796 1.00 87.44 206 ASP A CA 1
ATOM 1568 C C . ASP A 1 206 ? 21.302 -10.582 -11.984 1.00 87.44 206 ASP A C 1
ATOM 1570 O O . ASP A 1 206 ? 21.840 -10.104 -12.983 1.00 87.44 206 ASP A O 1
ATOM 1574 N N . GLU A 1 207 ? 22.023 -11.146 -11.017 1.00 86.44 207 GLU A N 1
ATOM 1575 C CA . GLU A 1 207 ? 23.493 -11.206 -11.017 1.00 86.44 207 GLU A CA 1
ATOM 1576 C C . GLU A 1 207 ? 24.086 -11.963 -12.222 1.00 86.44 207 GLU A C 1
ATOM 1578 O O . GLU A 1 207 ? 25.278 -11.856 -12.497 1.00 86.44 207 GLU A O 1
ATOM 1583 N N . ARG A 1 208 ? 23.269 -12.733 -12.952 1.00 87.75 208 ARG A N 1
ATOM 1584 C CA . ARG A 1 208 ? 23.667 -13.496 -14.144 1.00 87.75 208 ARG A CA 1
ATOM 1585 C C . ARG A 1 208 ? 23.339 -12.760 -15.443 1.00 87.75 208 ARG A C 1
ATOM 1587 O O . ARG A 1 208 ? 23.524 -13.327 -16.518 1.00 87.75 208 ARG A O 1
ATOM 1594 N N . GLY A 1 209 ? 22.835 -11.528 -15.365 1.00 87.06 209 GLY A N 1
ATOM 1595 C CA . GLY A 1 209 ? 22.399 -10.768 -16.532 1.00 87.06 209 GLY A CA 1
ATOM 1596 C C . GLY A 1 209 ? 21.012 -11.169 -17.046 1.00 87.06 209 GLY A C 1
ATOM 1597 O O . GLY A 1 209 ? 20.642 -10.781 -18.154 1.00 87.06 209 GLY A O 1
ATOM 1598 N N . MET A 1 210 ? 20.232 -11.941 -16.279 1.00 89.31 210 MET A N 1
ATOM 1599 C CA . MET A 1 210 ? 18.911 -12.406 -16.699 1.00 89.31 210 MET A CA 1
ATOM 1600 C C . MET A 1 210 ? 17.815 -11.422 -16.295 1.00 89.31 210 MET A C 1
ATOM 1602 O O . MET A 1 210 ? 17.836 -10.833 -15.216 1.00 89.31 210 MET A O 1
ATOM 1606 N N . VAL A 1 211 ? 16.806 -11.283 -17.157 1.00 90.19 211 VAL A N 1
ATOM 1607 C CA . VAL A 1 211 ? 15.607 -10.489 -16.860 1.00 90.19 211 VAL A CA 1
ATOM 1608 C C . VAL A 1 211 ? 14.848 -11.097 -15.684 1.00 90.19 211 VAL A C 1
ATOM 1610 O O . VAL A 1 211 ? 14.657 -12.308 -15.634 1.00 90.19 211 VAL A O 1
ATOM 1613 N N . ALA A 1 212 ? 14.362 -10.254 -14.776 1.00 89.31 212 ALA A N 1
ATOM 1614 C CA . ALA A 1 212 ? 13.490 -10.664 -13.683 1.00 89.31 212 ALA A CA 1
ATOM 1615 C C . ALA A 1 212 ? 12.092 -10.036 -13.815 1.00 89.31 212 ALA A C 1
ATOM 1617 O O . ALA A 1 212 ? 11.277 -10.474 -14.626 1.00 89.31 212 ALA A O 1
ATOM 1618 N N . GLU A 1 213 ? 11.795 -9.014 -13.019 1.00 88.44 213 GLU A N 1
ATOM 1619 C CA . GLU A 1 213 ? 10.524 -8.290 -13.023 1.00 88.44 213 GLU A CA 1
ATOM 1620 C C . GLU A 1 213 ? 10.738 -6.792 -13.252 1.00 88.44 213 GLU A C 1
ATOM 1622 O O . GLU A 1 213 ? 11.863 -6.297 -13.229 1.00 88.44 213 GLU A O 1
ATOM 1627 N N . SER A 1 214 ? 9.656 -6.064 -13.504 1.00 91.31 214 SER A N 1
ATOM 1628 C CA . SER A 1 214 ? 9.661 -4.602 -13.490 1.00 91.31 214 SER A CA 1
ATOM 1629 C C . SER A 1 214 ? 9.338 -4.084 -12.081 1.00 91.31 214 SER A C 1
ATOM 1631 O O . SER A 1 214 ? 9.124 -4.856 -11.148 1.00 91.31 214 SER A O 1
ATOM 1633 N N . SER A 1 215 ? 9.279 -2.767 -11.898 1.00 89.31 215 SER A N 1
ATOM 1634 C CA . SER A 1 215 ? 9.028 -2.144 -10.593 1.00 89.31 215 SER A CA 1
ATOM 1635 C C . SER A 1 215 ? 7.682 -2.530 -9.963 1.00 89.31 215 SER A C 1
ATOM 1637 O O . SER A 1 215 ? 7.568 -2.589 -8.742 1.00 89.31 215 SER A O 1
ATOM 1639 N N . ASN A 1 216 ? 6.654 -2.809 -10.759 1.00 88.62 216 ASN A N 1
ATOM 1640 C CA . ASN A 1 216 ? 5.317 -3.175 -10.280 1.00 88.62 216 ASN A CA 1
ATOM 1641 C C . ASN A 1 216 ? 4.587 -4.154 -11.215 1.00 88.62 216 ASN A C 1
ATOM 1643 O O . ASN A 1 216 ? 3.373 -4.325 -11.106 1.00 88.62 216 ASN A O 1
ATOM 1647 N N . MET A 1 217 ? 5.316 -4.785 -12.138 1.00 87.25 217 MET A N 1
ATOM 1648 C CA . MET A 1 217 ? 4.769 -5.658 -13.176 1.00 87.25 217 MET A CA 1
ATOM 1649 C C . MET A 1 217 ? 5.684 -6.856 -13.420 1.00 87.25 217 MET A C 1
ATOM 1651 O O . MET A 1 217 ? 6.903 -6.766 -13.288 1.00 87.25 217 MET A O 1
ATOM 1655 N N . ASN A 1 218 ? 5.097 -7.959 -13.874 1.00 86.81 218 ASN A N 1
ATOM 1656 C CA . ASN A 1 218 ? 5.852 -9.114 -14.344 1.00 86.81 218 ASN A CA 1
ATOM 1657 C C . ASN A 1 218 ? 6.218 -8.931 -15.825 1.00 86.81 218 ASN A C 1
ATOM 1659 O O . ASN A 1 218 ? 5.434 -8.374 -16.593 1.00 86.81 218 ASN A O 1
ATOM 1663 N N . VAL A 1 219 ? 7.366 -9.467 -16.246 1.00 88.00 219 VAL A N 1
ATOM 1664 C CA . VAL A 1 219 ? 7.787 -9.467 -17.655 1.00 88.00 219 VAL A CA 1
ATOM 1665 C C . VAL A 1 219 ? 7.449 -10.812 -18.311 1.00 88.00 219 VAL A C 1
ATOM 1667 O O . VAL A 1 219 ? 7.463 -11.869 -17.671 1.00 88.00 219 VAL A O 1
ATOM 1670 N N . ALA A 1 220 ? 7.110 -10.783 -19.598 1.00 87.94 220 ALA A N 1
ATOM 1671 C CA . ALA A 1 220 ? 6.916 -11.964 -20.430 1.00 87.94 220 ALA A CA 1
ATOM 1672 C C . ALA A 1 220 ? 7.430 -11.692 -21.847 1.00 87.94 220 ALA A C 1
ATOM 1674 O O . ALA A 1 220 ? 7.281 -10.591 -22.370 1.00 87.94 220 ALA A O 1
ATOM 1675 N N . PHE A 1 221 ? 7.999 -12.713 -22.472 1.00 87.62 221 PHE A N 1
ATOM 1676 C CA . PHE A 1 221 ? 8.430 -12.714 -23.860 1.00 87.62 221 PHE A CA 1
ATOM 1677 C C . PHE A 1 221 ? 7.405 -13.474 -24.691 1.00 87.62 221 PHE A C 1
ATOM 1679 O O . PHE A 1 221 ? 7.097 -14.628 -24.397 1.00 87.62 221 PHE A O 1
ATOM 1686 N N . VAL A 1 222 ? 6.891 -12.843 -25.740 1.00 88.12 222 VAL A N 1
ATOM 1687 C CA . VAL A 1 222 ? 5.952 -13.464 -26.676 1.00 88.12 222 VAL A CA 1
ATOM 1688 C C . VAL A 1 222 ? 6.653 -13.600 -28.021 1.00 88.12 222 VAL A C 1
ATOM 1690 O O . VAL A 1 222 ? 7.090 -12.609 -28.599 1.00 88.12 222 VAL A O 1
ATOM 1693 N N . THR A 1 223 ? 6.781 -14.826 -28.516 1.00 86.06 223 THR A N 1
ATOM 1694 C CA . THR A 1 223 ? 7.196 -15.122 -29.892 1.00 86.06 223 THR A CA 1
ATOM 1695 C C . THR A 1 223 ? 6.009 -15.701 -30.661 1.00 86.06 223 THR A C 1
ATOM 1697 O O . THR A 1 223 ? 4.953 -15.953 -30.078 1.00 86.06 223 THR A O 1
ATOM 1700 N N . ARG A 1 224 ? 6.162 -15.933 -31.972 1.00 88.88 224 ARG A N 1
ATOM 1701 C CA . ARG A 1 224 ? 5.096 -16.531 -32.800 1.00 88.88 224 ARG A CA 1
ATOM 1702 C C . ARG A 1 224 ? 4.569 -17.854 -32.229 1.00 88.88 224 ARG A C 1
ATOM 1704 O O . ARG A 1 224 ? 3.367 -18.097 -32.280 1.00 88.88 224 ARG A O 1
ATOM 1711 N N . ASP A 1 225 ? 5.454 -18.652 -31.634 1.00 89.25 225 ASP A N 1
ATOM 1712 C CA . ASP A 1 225 ? 5.146 -20.031 -31.246 1.00 89.25 225 ASP A CA 1
ATOM 1713 C C . ASP A 1 225 ? 5.001 -20.228 -29.731 1.00 89.25 225 ASP A C 1
ATOM 1715 O O . ASP A 1 225 ? 4.499 -21.263 -29.290 1.00 89.25 225 ASP A O 1
ATOM 1719 N N . ARG A 1 226 ? 5.442 -19.265 -28.904 1.00 84.00 226 ARG A N 1
ATOM 1720 C CA . ARG A 1 226 ? 5.442 -19.424 -27.441 1.00 84.00 226 ARG A CA 1
ATOM 1721 C C . ARG A 1 226 ? 5.343 -18.114 -26.670 1.00 84.00 226 ARG A C 1
ATOM 1723 O O . ARG A 1 226 ? 5.837 -17.075 -27.093 1.00 84.00 226 ARG A O 1
ATOM 1730 N N . VAL A 1 227 ? 4.801 -18.220 -25.460 1.00 80.50 227 VAL A N 1
ATOM 1731 C CA . VAL A 1 227 ? 4.945 -17.215 -24.402 1.00 80.50 227 VAL A CA 1
ATOM 1732 C C . VAL A 1 227 ? 5.895 -17.781 -23.350 1.00 80.50 227 VAL A C 1
ATOM 1734 O O . VAL A 1 227 ? 5.643 -18.852 -22.800 1.00 80.50 227 VAL A O 1
ATOM 1737 N N . ALA A 1 228 ? 6.994 -17.084 -23.081 1.00 76.94 228 ALA A N 1
ATOM 1738 C CA . ALA A 1 228 ? 7.982 -17.439 -22.072 1.00 76.94 228 ALA A CA 1
ATOM 1739 C C . ALA A 1 228 ? 8.020 -16.366 -20.982 1.00 76.94 228 ALA A C 1
ATOM 1741 O O . ALA A 1 228 ? 7.981 -15.175 -21.264 1.00 76.94 228 ALA A O 1
ATOM 1742 N N . HIS A 1 229 ? 8.132 -16.778 -19.726 1.00 72.12 229 HIS A N 1
ATOM 1743 C CA . HIS A 1 229 ? 8.382 -15.857 -18.621 1.00 72.12 229 HIS A CA 1
ATOM 1744 C C . HIS A 1 229 ? 9.831 -15.995 -18.170 1.00 72.12 229 HIS A C 1
ATOM 1746 O O . HIS A 1 229 ? 10.362 -17.108 -18.246 1.00 72.12 229 HIS A O 1
ATOM 1752 N N . PRO A 1 230 ? 10.451 -14.921 -17.659 1.00 66.19 230 PRO A N 1
ATOM 1753 C CA . PRO A 1 230 ? 11.758 -15.038 -17.051 1.00 66.19 230 PRO A CA 1
ATOM 1754 C C . PRO A 1 230 ? 11.735 -16.085 -15.933 1.00 66.19 230 PRO A C 1
ATOM 1756 O O . PRO A 1 230 ? 10.748 -16.220 -15.191 1.00 66.19 230 PRO A O 1
ATOM 1759 N N . ALA A 1 231 ? 12.795 -16.892 -15.877 1.00 58.06 231 ALA A N 1
ATOM 1760 C CA . ALA A 1 23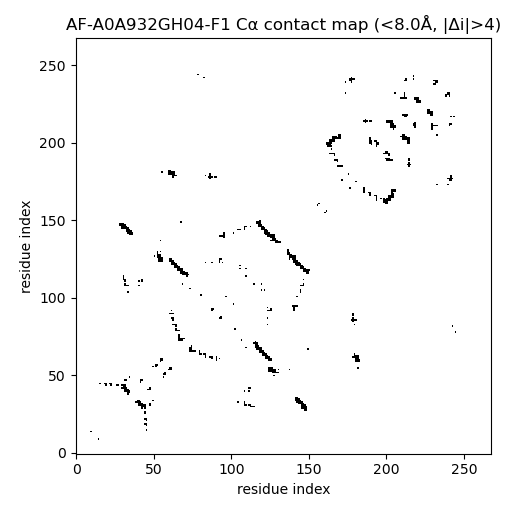1 ? 12.946 -17.885 -14.834 1.00 58.06 231 ALA A CA 1
ATOM 1761 C C . ALA A 1 231 ? 13.087 -17.147 -13.503 1.00 58.06 231 ALA A C 1
ATOM 1763 O O . ALA A 1 231 ? 13.909 -16.249 -13.357 1.00 58.06 231 ALA A O 1
ATOM 1764 N N . ALA A 1 232 ? 12.258 -17.524 -12.537 1.00 49.66 232 ALA A N 1
ATOM 1765 C CA . ALA A 1 232 ? 12.499 -17.185 -11.148 1.00 49.66 232 ALA A CA 1
ATOM 1766 C C . ALA A 1 232 ? 13.938 -17.551 -10.785 1.00 49.66 232 ALA A C 1
ATOM 1768 O O . ALA A 1 232 ? 14.344 -18.663 -11.132 1.00 49.66 232 ALA A O 1
ATOM 1769 N N . GLY A 1 233 ? 14.659 -16.647 -10.113 1.00 41.97 233 GLY A N 1
ATOM 1770 C CA . GLY A 1 233 ? 16.053 -16.824 -9.708 1.00 41.97 233 GLY A CA 1
ATOM 1771 C C . GLY A 1 233 ? 16.389 -18.282 -9.395 1.00 41.97 233 GLY A C 1
ATOM 1772 O O . GLY A 1 233 ? 15.686 -18.955 -8.642 1.00 41.97 233 GLY A O 1
ATOM 1773 N N . SER A 1 234 ? 17.426 -18.776 -10.059 1.00 31.62 234 SER A N 1
ATOM 1774 C CA . SER A 1 234 ? 17.864 -20.168 -10.078 1.00 31.62 234 SER A CA 1
ATOM 1775 C C . SER A 1 234 ? 17.929 -20.813 -8.687 1.00 31.62 234 SER A C 1
ATOM 1777 O O . SER A 1 234 ? 18.923 -20.684 -7.977 1.00 31.62 234 SER A O 1
ATOM 1779 N N . ALA A 1 235 ? 16.895 -21.582 -8.362 1.00 28.81 235 ALA A N 1
ATOM 1780 C CA . ALA A 1 235 ? 16.960 -22.772 -7.525 1.00 28.81 235 ALA A CA 1
ATOM 1781 C C . ALA A 1 235 ? 16.234 -23.902 -8.285 1.00 28.81 235 ALA A C 1
ATOM 1783 O O . ALA A 1 235 ? 15.200 -23.634 -8.911 1.00 28.81 235 ALA A O 1
ATOM 1784 N N . PRO A 1 236 ? 16.738 -25.150 -8.284 1.00 28.30 236 PRO A N 1
ATOM 1785 C CA . PRO A 1 236 ? 16.080 -26.238 -8.992 1.00 28.30 236 PRO A CA 1
ATOM 1786 C C . PRO A 1 236 ? 14.707 -26.495 -8.357 1.00 28.30 236 PRO A C 1
ATOM 1788 O O . PRO A 1 236 ? 14.611 -26.784 -7.167 1.00 28.30 236 PRO A O 1
ATOM 1791 N N . GLY A 1 237 ? 13.635 -26.399 -9.148 1.00 31.61 237 GLY A N 1
ATOM 1792 C CA . GLY A 1 237 ? 12.395 -27.120 -8.856 1.00 31.61 237 GLY A CA 1
ATOM 1793 C C . GLY A 1 237 ? 11.111 -26.338 -8.574 1.00 31.61 237 GLY A C 1
ATOM 1794 O O . GLY A 1 237 ? 10.068 -26.981 -8.608 1.00 31.61 237 GLY A O 1
ATOM 1795 N N . LYS A 1 238 ? 11.078 -25.013 -8.347 1.00 32.81 238 LYS A N 1
ATOM 1796 C CA . LYS A 1 238 ? 9.789 -24.287 -8.185 1.00 32.81 238 LYS A CA 1
ATOM 1797 C C . LYS A 1 238 ? 9.842 -22.848 -8.711 1.00 32.81 238 LYS A C 1
ATOM 1799 O O . LYS A 1 238 ? 10.687 -22.057 -8.313 1.00 32.81 238 LYS A O 1
ATOM 1804 N N . ALA A 1 239 ? 8.903 -22.507 -9.597 1.00 33.25 239 ALA A N 1
ATOM 1805 C CA . ALA A 1 239 ? 8.748 -21.181 -10.193 1.00 33.25 239 ALA A CA 1
ATOM 1806 C C . ALA A 1 239 ? 8.375 -20.124 -9.132 1.00 33.25 239 ALA A C 1
ATOM 1808 O O . ALA A 1 239 ? 7.218 -20.017 -8.741 1.00 33.25 239 ALA A O 1
ATOM 1809 N N . GLY A 1 240 ? 9.349 -19.341 -8.671 1.00 34.06 240 GLY A N 1
ATOM 1810 C CA . GLY A 1 240 ? 9.168 -18.236 -7.721 1.00 34.06 240 GLY A CA 1
ATOM 1811 C C . GLY A 1 240 ? 9.574 -16.874 -8.290 1.00 34.06 240 GLY A C 1
ATOM 1812 O O . GLY A 1 240 ? 10.562 -16.305 -7.848 1.00 34.06 240 GLY A O 1
ATOM 1813 N N . GLY A 1 241 ? 8.854 -16.379 -9.299 1.00 35.12 241 GLY A N 1
ATOM 1814 C CA . GLY A 1 241 ? 8.749 -14.932 -9.521 1.00 35.12 241 GLY A CA 1
ATOM 1815 C C . GLY A 1 241 ? 7.601 -14.413 -8.661 1.00 35.12 241 GLY A C 1
ATOM 1816 O O . GLY A 1 241 ? 6.897 -15.232 -8.061 1.00 35.12 241 GLY A O 1
ATOM 1817 N N . PHE A 1 242 ? 7.373 -13.099 -8.616 1.00 38.84 242 PHE A N 1
ATOM 1818 C CA . PHE A 1 242 ? 6.164 -12.537 -8.014 1.00 38.84 242 PHE A CA 1
ATOM 1819 C C . PHE A 1 242 ? 4.961 -13.415 -8.368 1.00 38.84 242 PHE A C 1
ATOM 1821 O O . PHE A 1 242 ? 4.655 -13.608 -9.553 1.00 38.84 242 PHE A O 1
ATOM 1828 N N . ALA A 1 243 ? 4.282 -13.960 -7.357 1.00 37.28 243 ALA A N 1
ATOM 1829 C CA . ALA A 1 243 ? 3.038 -14.691 -7.543 1.00 37.28 243 ALA A CA 1
ATOM 1830 C C . ALA A 1 243 ? 1.906 -13.704 -7.875 1.00 37.28 243 ALA A C 1
ATOM 1832 O O . ALA A 1 243 ? 0.843 -13.736 -7.267 1.00 37.28 243 ALA A O 1
ATOM 1833 N N . GLY A 1 244 ? 2.111 -12.811 -8.852 1.00 38.47 244 GLY A N 1
ATOM 1834 C CA . GLY A 1 244 ? 1.030 -12.398 -9.735 1.00 38.47 244 GLY A CA 1
ATOM 1835 C C . GLY A 1 244 ? 0.290 -13.665 -10.160 1.00 38.47 244 GLY A C 1
ATOM 1836 O O . GLY A 1 244 ? 0.929 -14.682 -10.418 1.00 38.47 244 GLY A O 1
ATOM 1837 N N . TYR A 1 245 ? -1.036 -13.613 -10.087 1.00 33.31 245 TYR A N 1
ATOM 1838 C CA . TYR A 1 245 ? -1.993 -14.702 -10.286 1.00 33.31 245 TYR A CA 1
ATOM 1839 C C . TYR A 1 245 ? -1.496 -15.870 -11.171 1.00 33.31 245 TYR A C 1
ATOM 1841 O O . TYR A 1 245 ? -0.851 -15.615 -12.192 1.00 33.31 245 TYR A O 1
ATOM 1849 N N . PRO A 1 246 ? -1.807 -17.148 -10.859 1.00 33.62 246 PRO A N 1
ATOM 1850 C CA . PRO A 1 246 ? -1.296 -18.281 -11.620 1.00 33.62 246 PRO A CA 1
ATOM 1851 C C . PRO A 1 246 ? -1.543 -18.107 -13.120 1.00 33.62 246 PRO A C 1
ATOM 1853 O O . PRO A 1 246 ? -2.674 -17.963 -13.586 1.00 33.62 246 PRO A O 1
ATOM 1856 N N . ARG A 1 247 ? -0.434 -18.199 -13.859 1.00 44.12 247 ARG A N 1
ATOM 1857 C CA . ARG A 1 247 ? -0.236 -18.175 -15.320 1.00 44.12 247 ARG A CA 1
ATOM 1858 C C . ARG A 1 247 ? -1.184 -19.082 -16.136 1.00 44.12 247 ARG A C 1
ATOM 1860 O O . ARG A 1 247 ? -1.065 -19.153 -17.352 1.00 44.12 247 ARG A O 1
ATOM 1867 N N . ARG A 1 248 ? -2.122 -19.793 -15.498 1.00 32.34 248 ARG A N 1
ATOM 1868 C CA . ARG A 1 248 ? -3.000 -20.801 -16.106 1.00 32.34 248 ARG A CA 1
ATOM 1869 C C . ARG A 1 248 ? -4.183 -20.231 -16.895 1.00 32.34 248 ARG A C 1
ATOM 1871 O O . ARG A 1 248 ? -4.635 -20.913 -17.806 1.00 32.34 248 ARG A O 1
ATOM 1878 N N . ARG A 1 249 ? -4.691 -19.020 -16.610 1.00 36.81 249 ARG A N 1
ATOM 1879 C CA . ARG A 1 249 ? -5.930 -18.530 -17.269 1.00 36.81 249 ARG A CA 1
ATOM 1880 C C . ARG A 1 249 ? -5.736 -17.684 -18.533 1.00 36.81 249 ARG A C 1
ATOM 1882 O O . ARG A 1 249 ? -6.621 -17.701 -19.380 1.00 36.81 249 ARG A O 1
ATOM 1889 N N . TYR A 1 250 ? -4.586 -17.030 -18.718 1.00 32.53 250 TYR A N 1
ATOM 1890 C CA . TYR A 1 250 ? -4.285 -16.294 -19.963 1.00 32.53 250 TYR A CA 1
ATOM 1891 C C . TYR A 1 250 ? -3.932 -17.212 -21.148 1.00 32.53 250 TYR A C 1
ATOM 1893 O O . TYR A 1 250 ? -3.924 -16.770 -22.291 1.00 32.53 250 TYR A O 1
ATOM 1901 N N . LEU A 1 251 ? -3.677 -18.499 -20.894 1.00 39.31 251 LEU A N 1
ATOM 1902 C CA . LEU A 1 251 ? -3.253 -19.473 -21.905 1.00 39.31 251 LEU A CA 1
ATOM 1903 C C . LEU A 1 251 ? -4.408 -20.228 -22.581 1.00 39.31 251 LEU A C 1
ATOM 1905 O O . LEU A 1 251 ? -4.162 -21.175 -23.328 1.00 39.31 251 LEU A O 1
ATOM 1909 N N . ARG A 1 252 ? -5.672 -19.824 -22.382 1.00 32.50 252 ARG A N 1
ATOM 1910 C CA . ARG A 1 252 ? -6.774 -20.406 -23.159 1.00 32.50 252 ARG A CA 1
ATOM 1911 C C . ARG A 1 252 ? -6.783 -19.780 -24.556 1.00 32.50 252 ARG A C 1
ATOM 1913 O O . ARG A 1 252 ? -7.429 -18.767 -24.807 1.00 32.50 252 ARG A O 1
ATOM 1920 N N . ARG A 1 253 ? -6.014 -20.392 -25.460 1.00 35.47 253 ARG A N 1
ATOM 1921 C CA . ARG A 1 253 ? -6.038 -20.144 -26.907 1.00 35.47 253 ARG A CA 1
ATOM 1922 C C . ARG A 1 253 ? -7.507 -20.135 -27.360 1.00 35.47 253 ARG A C 1
ATOM 1924 O O . ARG A 1 253 ? -8.186 -21.153 -27.235 1.00 35.47 253 ARG A O 1
ATOM 1931 N N . ARG A 1 254 ? -8.011 -19.011 -27.884 1.00 33.25 254 ARG A N 1
ATOM 1932 C CA . ARG A 1 254 ? -9.182 -19.055 -28.772 1.00 33.25 254 ARG A CA 1
ATOM 1933 C C . ARG A 1 254 ? -8.712 -19.773 -30.032 1.00 33.25 254 ARG A C 1
ATOM 1935 O O . ARG A 1 254 ? -7.937 -19.215 -30.804 1.00 33.25 254 ARG A O 1
ATOM 1942 N N . GLY A 1 255 ? -9.111 -21.032 -30.189 1.00 34.19 255 GLY A N 1
ATOM 1943 C CA . GLY A 1 255 ? -8.999 -21.710 -31.473 1.00 34.19 255 GLY A CA 1
ATOM 1944 C C . GLY A 1 255 ? -9.849 -20.977 -32.521 1.00 34.19 255 GLY A C 1
ATOM 1945 O O . GLY A 1 255 ? -10.838 -20.330 -32.159 1.00 34.19 255 GLY A O 1
ATOM 1946 N N . PRO A 1 256 ? -9.488 -21.050 -33.811 1.00 33.00 256 PRO A N 1
ATOM 1947 C CA . PRO A 1 256 ? -10.302 -20.522 -34.895 1.00 33.00 256 PRO A CA 1
ATOM 1948 C C . PRO A 1 256 ? -11.502 -21.454 -35.122 1.00 33.00 256 PRO A C 1
ATOM 1950 O O . PRO A 1 256 ? -11.524 -22.255 -36.045 1.00 33.00 256 PRO A O 1
ATOM 1953 N N . SER A 1 257 ? -12.467 -21.430 -34.208 1.00 39.31 257 SER A N 1
ATOM 1954 C CA . SER A 1 257 ? -13.855 -21.865 -34.414 1.00 39.31 257 SER A CA 1
ATOM 1955 C C . SER A 1 257 ? -14.619 -21.692 -33.103 1.00 39.31 257 SER A C 1
ATOM 1957 O O . SER A 1 257 ? -14.291 -22.274 -32.072 1.00 39.31 257 SER A O 1
ATOM 1959 N N . GLY A 1 258 ? -15.641 -20.838 -33.128 1.00 37.41 258 GLY A N 1
ATOM 1960 C CA . GLY A 1 258 ? -16.543 -20.632 -32.003 1.00 37.41 258 GLY A CA 1
ATOM 1961 C C . GLY A 1 258 ? -17.479 -21.820 -31.807 1.00 37.41 258 GLY A C 1
ATOM 1962 O O . GLY A 1 258 ? -18.612 -21.785 -32.278 1.00 37.41 258 GLY A O 1
ATOM 1963 N N . ARG A 1 259 ? -17.037 -22.843 -31.072 1.00 28.80 259 ARG A N 1
ATOM 1964 C CA . ARG A 1 259 ? -17.941 -23.810 -30.436 1.00 28.80 259 ARG A CA 1
ATOM 1965 C C . ARG A 1 259 ? -17.692 -23.838 -28.933 1.00 28.80 259 ARG A C 1
ATOM 1967 O O . ARG A 1 259 ? -16.555 -23.910 -28.473 1.00 28.80 259 ARG A O 1
ATOM 1974 N N . ARG A 1 260 ? -18.784 -23.669 -28.186 1.00 30.64 260 ARG A N 1
ATOM 1975 C CA . ARG A 1 260 ? -18.853 -23.933 -26.752 1.00 30.64 260 ARG A CA 1
ATOM 1976 C C . ARG A 1 260 ? -18.915 -25.449 -26.618 1.00 30.64 260 ARG A C 1
ATOM 1978 O O . ARG A 1 260 ? -19.881 -26.033 -27.092 1.00 30.64 260 ARG A O 1
ATOM 1985 N N . ASP A 1 261 ? -17.900 -26.049 -26.017 1.00 29.41 261 ASP A N 1
ATOM 1986 C CA . ASP A 1 261 ? -18.011 -27.427 -25.558 1.00 29.41 261 ASP A CA 1
ATOM 1987 C C . ASP A 1 261 ? -18.571 -27.388 -24.136 1.00 29.41 261 ASP A C 1
ATOM 1989 O O . ASP A 1 261 ? -17.904 -26.942 -23.195 1.00 29.41 261 ASP A O 1
ATOM 1993 N N . ASP A 1 262 ? -19.836 -27.789 -24.033 1.00 33.41 262 ASP A N 1
ATOM 1994 C CA . ASP A 1 262 ? -20.492 -28.196 -22.799 1.00 33.41 262 ASP A CA 1
ATOM 1995 C C . ASP A 1 262 ? -19.812 -29.467 -22.282 1.00 33.41 262 ASP A C 1
ATOM 1997 O O . ASP A 1 262 ? -19.827 -30.506 -22.941 1.00 33.41 262 ASP A O 1
ATOM 2001 N N . ALA A 1 263 ? -19.227 -29.386 -21.091 1.00 29.44 263 ALA A N 1
ATOM 2002 C CA . ALA A 1 263 ? -18.872 -30.553 -20.294 1.00 29.44 263 ALA A CA 1
ATOM 2003 C C . ALA A 1 263 ? -18.776 -30.155 -18.814 1.00 29.44 263 ALA A C 1
ATOM 2005 O O . ALA A 1 263 ? -17.701 -30.159 -18.221 1.00 29.44 263 ALA A O 1
ATOM 2006 N N . ASP A 1 264 ? -19.923 -29.802 -18.231 1.00 30.66 264 ASP A N 1
ATOM 2007 C CA . ASP A 1 264 ? -20.213 -30.174 -16.847 1.00 30.66 264 ASP A CA 1
ATOM 2008 C C . ASP A 1 264 ? -20.677 -31.630 -16.883 1.00 30.66 264 ASP A C 1
ATOM 2010 O O . ASP A 1 264 ? -21.768 -31.925 -17.374 1.00 30.66 264 ASP A O 1
ATOM 2014 N N . ARG A 1 265 ? -19.830 -32.549 -16.417 1.00 27.67 265 ARG A N 1
ATOM 2015 C CA . ARG A 1 265 ? -20.236 -33.875 -15.940 1.00 27.67 265 ARG A CA 1
ATOM 2016 C C . ARG A 1 265 ? -19.086 -34.520 -15.171 1.00 27.67 265 ARG A C 1
ATOM 2018 O O . ARG A 1 265 ? -18.063 -34.851 -15.755 1.00 27.67 265 ARG A O 1
ATOM 2025 N N . GLN A 1 266 ? -19.375 -34.752 -13.891 1.00 24.55 266 GLN A N 1
ATOM 2026 C CA . GLN A 1 266 ? -18.760 -35.724 -12.987 1.00 24.55 266 GLN A CA 1
ATOM 2027 C C . GLN A 1 266 ? -17.330 -35.414 -12.527 1.00 24.55 266 GLN A C 1
ATOM 2029 O O . GLN A 1 266 ? -16.383 -35.451 -13.304 1.00 24.55 266 GLN A O 1
ATOM 2034 N N . LEU A 1 267 ? -17.169 -35.188 -11.223 1.00 28.47 267 LEU A N 1
ATOM 2035 C CA . LEU A 1 267 ? -16.699 -36.212 -10.282 1.00 28.47 267 LEU A CA 1
ATOM 2036 C C . LEU A 1 267 ? -16.884 -35.703 -8.841 1.00 28.47 267 LEU A C 1
ATOM 2038 O O . LEU A 1 267 ? -16.801 -34.498 -8.599 1.00 28.47 267 LEU A O 1
ATOM 2042 N N . ASP A 1 268 ? -17.205 -36.655 -7.967 1.00 32.69 268 ASP A N 1
ATOM 2043 C CA . ASP A 1 268 ? -17.442 -36.546 -6.522 1.00 32.69 268 ASP A CA 1
ATOM 2044 C C . ASP A 1 268 ? -16.288 -35.909 -5.725 1.00 32.69 268 ASP A C 1
ATOM 2046 O O . ASP A 1 268 ? -15.113 -36.037 -6.150 1.00 32.69 268 ASP A O 1
#

Mean predicted aligned error: 9.19 Å

Secondary structure (DSSP, 8-state):
----PPPP---HHHHHHHHHHH--GGGGGEEEEEETTTTEEE--GGG----TTBHHHHT--EEEEEEEEETTEEETHHHHHHHHHHHHHHTT---SS-HHHHHHHHHHHHHHTT-SSEEEEEEEE--BB-SS-STTSBSS-EEEEEEE------HHHHHH---EEEE-SPPPPHHHHHS-BS--HHHHHHHHHHHHTT-SEEEEE-TTS-EEEESSSB--EE-SS-EE-PPPSS-TT---S---S-TTSTT----SS-----------

Sequence (268 aa):
MPAVNRTLKFSAEEALARLRQAVHAKAANFYAMYSSVLGGIVTDPALMVVPLDDHMVHRGHAVFDTAVLANGMLYQLDQHLDRLLRSAEMARIPLPFPLEQLRQVIIDTSAASGRKDASVRYWLSAGPGGFGLAPGECVGSSFYVVVFSADIYPASYYAQGVKVVTSGVPIKPAFFARVKSTNYLPNVLVVVEAKERGADNGIFIDERGMVAESSNMNVAFVTRDRVAHPAAGSAPGKAGGFAGYPRRRYLRRRGPSGRRDDADRQLD

Nearest PDB structures (foldseek):
  5mqz-assembly1_A  TM=9.418E-01  e=2.042E-18  Archaeoglobus fulgidus DSM 4304
  5mr0-assembly1_D  TM=9.307E-01  e=1.921E-18  Archaeoglobus fulgidus DSM 4304
  5mqz-assembly1_B  TM=9.217E-01  e=3.132E-18  Archaeoglobus fulgidus DSM 4304
  5e25-assembly2_B-2  TM=9.419E-01  e=1.443E-17  Geoglobus acetivorans
  5cm0-assembly1_B-2  TM=9.422E-01  e=1.734E-17  Geoglobus acetivorans

Solvent-accessible surface area (backbone atoms only — not comparable to full-atom values): 15822 Å² total; per-residue (Å²): 130,85,80,81,75,76,84,84,86,72,57,74,66,57,44,52,57,48,39,54,71,63,56,54,79,77,47,79,41,43,37,18,26,34,32,58,88,80,68,48,76,43,58,55,63,59,68,66,69,78,66,78,48,18,31,42,73,79,69,34,45,23,27,44,44,72,39,45,31,50,87,64,39,67,53,64,48,68,64,48,48,54,50,37,50,56,22,22,59,77,67,71,35,68,74,76,61,59,69,69,56,56,52,47,52,52,51,52,37,42,58,70,36,76,55,38,63,27,30,39,37,36,36,46,22,38,14,45,36,60,93,69,86,57,98,73,38,39,84,46,36,33,46,37,35,40,28,27,61,53,89,73,72,59,72,56,47,79,76,75,49,77,51,68,40,80,34,89,54,74,58,69,58,71,71,63,47,57,33,50,46,62,74,43,65,60,33,51,50,23,36,51,57,13,44,78,70,76,24,76,31,17,28,30,36,45,100,84,74,41,59,47,37,36,57,89,47,82,52,71,48,77,55,100,89,47,78,45,60,55,67,30,77,92,57,95,89,68,91,55,48,64,78,65,73,79,80,71,73,86,67,67,75,81,64,101,62,98,69,85,82,89,75,92,74,86,80,136

Foldseek 3Di:
DPDDDDDDDDDPVRLLVVLLVVPDPQLVQWQKKDKVVVPDMDRRSSPNDDDCQFCCNVPLLKAKFKFWQAQNDTPPVVVRLVLRVVLCVLSVADDPDDSVVLVVVQSVRSVSSVDRTWMKMKMKTQTGADPDDDNVRHPHIMMMIITGHDPDDPPCCVVPNFFEEADPQADDDLSVQQRRTSPLPSLVVQCVVQVVVVGRWYFYAHPVRWTAQTSPGFDWDDDPVDIGGTARPDDPDDGRGHPPDPPPPVPPDPDPDDDDDDDPDDDD

Radius of gyration: 21.8 Å; Cα contacts (8 Å, |Δi|>4): 428; chains: 1; bounding box: 44×72×56 Å

pLDDT: mean 85.04, std 21.62, range [24.55, 98.88]